Protein AF-A0A137RIJ2-F1 (afdb_monomer_lite)

pLDDT: mean 82.9, std 14.5, range [41.0, 96.69]

Sequence (188 aa):
MIKHKSDFNIEQIGCFRFYSGLIIGFIFSLVLNQFFLSIIRISDSLVLATDSYSKIPIDSKPTFYYSFFWSLFSISLAFSFTVYLWTCKPILNTRRETRLNRIAQTNSLFIFALIFLSVSRLLQFYIGFHYVDFEIKEEVGILLFMIPIFIFAYNWVYISKIYKATKSFMISILIFVIYGLVLSGIKM

Foldseek 3Di:
DPDDFAAPDCVQLDVCLQVVLVVQLVVQLLVQLVVVVVLVLVLVVVVVVPDPDPDDPNDPDDPLVVLLLSSLQSSLLSNLSSLLSSLPPCDDPDPVLNVLSVVLNVVSVVLSVVVVVVVVVVSVVCSVCVVDPDDCCVVCNPVSSVVSVVSNVVSVVSVVVRHVCVVVSVVVVVVSNVSSSVSSPPPD

Organism: NCBI:txid1548749

Radius of gyration: 19.36 Å; chains: 1; bounding box: 53×26×54 Å

Secondary structure (DSSP, 8-state):
---PPEE--HHHH-HHHHHHHHHHHHHHHHHHHHHHHHHHHHHHHHHHHH-----S-TT-PPPHHHHHHHHHHHHHHHHHHHHHHHH--S--SSHHHHHHHHHHHHHHHHHHHHHHHHHHHHHHHHHHHTTS---HHHHHGGGGGHHHHHHHHHHHHHHHHHEE-HHHHHHHHHHHHHHHHHHHH---

Structure (mmCIF, N/CA/C/O backbone):
data_AF-A0A137RIJ2-F1
#
_entry.id   AF-A0A137RIJ2-F1
#
loop_
_atom_site.group_PDB
_atom_site.id
_atom_site.type_symbol
_atom_site.label_atom_id
_atom_site.label_alt_id
_atom_site.label_comp_id
_atom_site.label_asym_id
_atom_site.label_entity_id
_atom_site.label_seq_id
_atom_site.pdbx_PDB_ins_code
_atom_site.Cartn_x
_atom_site.Cartn_y
_atom_site.Cartn_z
_atom_site.occupancy
_atom_site.B_iso_or_equiv
_atom_site.auth_seq_id
_atom_site.auth_comp_id
_atom_site.auth_asym_id
_atom_site.auth_atom_id
_atom_site.pdbx_PDB_model_num
ATOM 1 N N . MET A 1 1 ? -23.577 -15.049 23.585 1.00 41.00 1 MET A N 1
ATOM 2 C CA . MET A 1 1 ? -23.817 -13.648 23.172 1.00 41.00 1 MET A CA 1
ATOM 3 C C . MET A 1 1 ? -22.920 -13.339 21.975 1.00 41.00 1 MET A C 1
ATOM 5 O O . MET A 1 1 ? -21.703 -13.307 22.133 1.00 41.00 1 MET A O 1
ATOM 9 N N . ILE A 1 2 ? -23.484 -13.236 20.767 1.00 47.47 2 ILE A N 1
ATOM 10 C CA . ILE A 1 2 ? -22.716 -12.931 19.548 1.00 47.47 2 ILE A CA 1
ATOM 11 C C . ILE A 1 2 ? -22.285 -11.468 19.653 1.00 47.47 2 ILE A C 1
ATOM 13 O O . ILE A 1 2 ? -23.114 -10.566 19.609 1.00 47.47 2 ILE A O 1
ATOM 17 N N . LYS A 1 3 ? -20.995 -11.227 19.890 1.00 57.00 3 LYS A N 1
ATOM 18 C CA . LYS A 1 3 ? -20.479 -9.868 20.054 1.00 57.00 3 LYS A CA 1
ATOM 19 C C . LYS A 1 3 ? -20.303 -9.244 18.671 1.00 57.00 3 LYS A C 1
ATOM 21 O O . LYS A 1 3 ? -19.487 -9.720 17.882 1.00 57.00 3 LYS A O 1
ATOM 26 N N . HIS A 1 4 ? -21.094 -8.219 18.368 1.00 66.50 4 HIS A N 1
ATOM 27 C CA . HIS A 1 4 ? -20.980 -7.477 17.117 1.00 66.50 4 HIS A CA 1
ATOM 28 C C . HIS A 1 4 ? -19.659 -6.699 17.084 1.00 66.50 4 HIS A C 1
ATOM 30 O O . HIS A 1 4 ? -19.295 -6.046 18.061 1.00 66.50 4 HIS A O 1
ATOM 36 N N . LYS A 1 5 ? -18.929 -6.801 15.967 1.00 78.50 5 LYS A N 1
ATOM 37 C CA . LYS A 1 5 ? -17.736 -5.981 15.714 1.00 78.50 5 LYS A CA 1
ATOM 38 C C . LYS A 1 5 ? -18.148 -4.517 15.590 1.00 78.50 5 LYS A C 1
ATOM 40 O O . LYS A 1 5 ? -19.218 -4.240 15.051 1.00 78.50 5 LYS A O 1
ATOM 45 N N . SER A 1 6 ? -17.292 -3.606 16.041 1.00 83.44 6 SER A N 1
ATOM 46 C CA . SER A 1 6 ? -17.498 -2.176 15.825 1.00 83.44 6 SER A CA 1
ATOM 47 C C . SER A 1 6 ? -17.370 -1.819 14.343 1.00 83.44 6 SER A C 1
ATOM 49 O O . SER A 1 6 ? -16.638 -2.464 13.584 1.00 83.44 6 SER A O 1
ATOM 51 N N . ASP A 1 7 ? -18.095 -0.786 13.923 1.00 86.75 7 ASP A N 1
ATOM 52 C CA . ASP A 1 7 ? -17.997 -0.263 12.564 1.00 86.75 7 ASP A CA 1
ATOM 53 C C . ASP A 1 7 ? -16.646 0.426 12.330 1.00 86.75 7 ASP A C 1
ATOM 55 O O . ASP A 1 7 ? -16.044 1.000 13.245 1.00 86.75 7 ASP A O 1
ATOM 59 N N . PHE A 1 8 ? -16.155 0.361 11.090 1.00 87.38 8 PHE A N 1
ATOM 60 C CA . PHE A 1 8 ? -14.956 1.084 10.678 1.00 87.38 8 PHE A CA 1
ATOM 61 C C . PHE A 1 8 ? -15.273 2.581 10.551 1.00 87.38 8 PHE A C 1
ATOM 63 O O . PHE A 1 8 ? -15.666 3.040 9.483 1.00 87.38 8 PHE A O 1
ATOM 70 N N . ASN A 1 9 ? -15.103 3.326 11.645 1.00 88.75 9 ASN A N 1
ATOM 71 C CA . ASN A 1 9 ? -15.372 4.763 11.717 1.00 88.75 9 ASN A CA 1
ATOM 72 C C . ASN A 1 9 ? -14.211 5.525 12.378 1.00 88.75 9 ASN A C 1
ATOM 74 O O . ASN A 1 9 ? -13.455 4.976 13.188 1.00 88.75 9 ASN A O 1
ATOM 78 N N . ILE A 1 10 ? -14.120 6.824 12.075 1.00 89.38 10 ILE A N 1
ATOM 79 C CA . ILE A 1 10 ? -13.083 7.736 12.590 1.00 89.38 10 ILE A CA 1
ATOM 80 C C . ILE A 1 10 ? -13.094 7.784 14.124 1.00 89.38 10 ILE A C 1
ATOM 82 O O . ILE A 1 10 ? -12.036 7.792 14.746 1.00 89.38 10 ILE A O 1
ATOM 86 N N . GLU A 1 11 ? -14.273 7.748 14.745 1.00 87.69 11 GLU A N 1
ATOM 87 C CA . GLU A 1 11 ? -14.425 7.755 16.206 1.00 87.69 11 GLU A CA 1
ATOM 88 C C . GLU A 1 11 ? -13.808 6.517 16.870 1.00 87.69 11 GLU A C 1
ATOM 90 O O . GLU A 1 11 ? -13.185 6.610 17.927 1.00 87.69 11 GLU A O 1
ATOM 95 N N . GLN A 1 12 ? -13.925 5.349 16.230 1.00 86.75 12 GLN A N 1
ATOM 96 C CA . GLN A 1 12 ? -13.431 4.086 16.785 1.00 86.75 12 GLN A CA 1
ATOM 97 C C . GLN A 1 12 ? -11.899 4.002 16.735 1.00 86.75 12 GLN A C 1
ATOM 99 O O . GLN A 1 12 ? -11.256 3.610 17.720 1.00 86.75 12 GLN A O 1
ATOM 104 N N . ILE A 1 13 ? -11.312 4.421 15.611 1.00 88.12 13 ILE A N 1
ATOM 105 C CA . ILE A 1 13 ? -9.857 4.452 15.379 1.00 88.12 13 ILE A CA 1
ATOM 106 C C . ILE A 1 13 ? -9.208 5.618 16.152 1.00 88.12 13 ILE A C 1
ATOM 108 O O . ILE A 1 13 ? -8.132 5.488 16.749 1.00 88.12 13 ILE A O 1
ATOM 112 N N . GLY A 1 14 ? -9.908 6.748 16.204 1.00 89.50 14 GLY A N 1
ATOM 113 C CA . GLY A 1 14 ? -9.448 8.026 16.725 1.00 89.50 14 GLY A CA 1
ATOM 114 C C . GLY A 1 14 ? -9.018 8.960 15.594 1.00 89.50 14 GLY A C 1
ATOM 115 O O . GLY A 1 14 ? -8.204 8.587 14.750 1.00 89.50 14 GLY A O 1
ATOM 116 N N . CYS A 1 15 ? -9.521 10.196 15.635 1.00 91.19 15 CYS A N 1
ATOM 117 C CA . CYS A 1 15 ? -9.305 11.238 14.626 1.00 91.19 15 CYS A CA 1
ATOM 118 C C . CYS A 1 15 ? -7.824 11.400 14.246 1.00 91.19 15 CYS A C 1
ATOM 120 O O . CYS A 1 15 ? -7.460 11.242 13.082 1.00 91.19 15 CYS A O 1
ATOM 122 N N . PHE A 1 16 ? -6.949 11.590 15.240 1.00 90.81 16 PHE A N 1
ATOM 123 C CA . PHE A 1 16 ? -5.513 11.743 15.002 1.00 90.81 16 PHE A CA 1
ATOM 124 C C . PHE A 1 16 ? -4.906 10.545 14.259 1.00 90.81 16 PHE A C 1
ATOM 126 O O . PHE A 1 16 ? -4.203 10.729 13.272 1.00 90.81 16 PHE A O 1
ATOM 133 N N . ARG A 1 17 ? -5.200 9.310 14.685 1.00 92.62 17 ARG A N 1
ATOM 134 C CA . ARG A 1 17 ? -4.648 8.092 14.064 1.00 92.62 17 ARG A CA 1
ATOM 135 C C . ARG A 1 17 ? -5.173 7.900 12.650 1.00 92.62 17 ARG A C 1
ATOM 137 O O . ARG A 1 17 ? -4.418 7.506 11.770 1.00 92.62 17 ARG A O 1
ATOM 144 N N . PHE A 1 18 ? -6.454 8.197 12.444 1.00 94.06 18 PHE A N 1
ATOM 145 C CA . PHE A 1 18 ? -7.092 8.063 11.146 1.00 94.06 18 PHE A CA 1
ATOM 146 C C . PHE A 1 18 ? -6.430 8.980 10.111 1.00 94.06 18 PHE A C 1
ATOM 148 O O . PHE A 1 18 ? -5.901 8.488 9.113 1.00 94.06 18 PHE A O 1
ATOM 155 N N . TYR A 1 19 ? -6.385 10.287 10.391 1.00 94.75 19 TYR A N 1
ATOM 156 C CA . TYR A 1 19 ? -5.838 11.278 9.461 1.00 94.75 19 TYR A CA 1
ATOM 157 C C . TYR A 1 19 ? -4.314 11.220 9.342 1.00 94.75 19 TYR A C 1
ATOM 159 O O . TYR A 1 19 ? -3.806 11.282 8.225 1.00 94.75 19 TYR A O 1
ATOM 167 N N . SER A 1 20 ? -3.573 11.027 10.441 1.00 95.06 20 SER A N 1
ATOM 168 C CA . SER A 1 20 ? -2.113 10.845 10.352 1.00 95.06 20 SER A CA 1
ATOM 169 C C . SER A 1 20 ? -1.752 9.599 9.544 1.00 95.06 20 SER A C 1
ATOM 171 O O . SER A 1 20 ? -0.837 9.658 8.731 1.00 95.06 20 SER A O 1
ATOM 173 N N . GLY A 1 21 ? -2.516 8.509 9.682 1.00 94.38 21 GLY A N 1
ATOM 174 C CA . GLY A 1 21 ? -2.366 7.304 8.867 1.00 94.38 21 GLY A CA 1
ATOM 175 C C . GLY A 1 21 ? -2.526 7.558 7.371 1.00 94.38 21 GLY A C 1
ATOM 176 O O . GLY A 1 21 ? -1.735 7.044 6.580 1.00 94.38 21 GLY A O 1
ATOM 177 N N . LEU A 1 22 ? -3.520 8.360 6.981 1.00 95.12 22 LEU A N 1
ATOM 178 C CA . LEU A 1 22 ? -3.750 8.721 5.580 1.00 95.12 22 LEU A CA 1
ATOM 179 C C . LEU A 1 22 ? -2.659 9.647 5.037 1.00 95.12 22 LEU A C 1
ATOM 181 O O . LEU A 1 22 ? -2.140 9.392 3.955 1.00 95.12 22 LEU A O 1
ATOM 185 N N . ILE A 1 23 ? -2.281 10.683 5.791 1.00 96.31 23 ILE A N 1
ATOM 186 C CA . ILE A 1 23 ? -1.243 11.643 5.384 1.00 96.31 23 ILE A CA 1
ATOM 187 C C . ILE A 1 23 ? 0.104 10.933 5.228 1.00 96.31 23 ILE A C 1
ATOM 189 O O . ILE A 1 23 ? 0.767 11.081 4.204 1.00 96.31 23 ILE A O 1
ATOM 193 N N . ILE A 1 24 ? 0.493 10.127 6.218 1.00 95.38 24 ILE A N 1
ATOM 194 C CA . ILE A 1 24 ? 1.752 9.378 6.183 1.00 95.38 24 ILE A CA 1
ATOM 195 C C . ILE A 1 24 ? 1.723 8.365 5.039 1.00 95.38 24 ILE A C 1
ATOM 197 O O . ILE A 1 24 ? 2.680 8.311 4.276 1.00 95.38 24 ILE A O 1
ATOM 201 N N . GLY A 1 25 ? 0.623 7.627 4.858 1.00 95.50 25 GLY A N 1
ATOM 202 C CA . GLY A 1 25 ? 0.462 6.717 3.721 1.00 95.50 25 GLY A CA 1
ATOM 203 C C . GLY A 1 25 ? 0.626 7.425 2.375 1.00 95.50 25 GLY A C 1
ATOM 204 O O . GLY A 1 25 ? 1.390 6.970 1.534 1.00 95.50 25 GLY A O 1
ATOM 205 N N . PHE A 1 26 ? -0.012 8.580 2.191 1.00 95.00 26 PHE A N 1
ATOM 206 C CA . PHE A 1 26 ? 0.094 9.364 0.960 1.00 95.00 26 PHE A CA 1
ATOM 207 C C . PHE A 1 26 ? 1.525 9.859 0.683 1.00 95.00 26 PHE A C 1
ATOM 209 O O . PHE A 1 26 ? 2.022 9.763 -0.439 1.00 95.00 26 PHE A O 1
ATOM 216 N N . ILE A 1 27 ? 2.218 10.360 1.709 1.00 95.69 27 ILE A N 1
ATOM 217 C CA . ILE A 1 27 ? 3.614 10.798 1.575 1.00 95.69 27 ILE A CA 1
ATOM 218 C C . ILE A 1 27 ? 4.511 9.601 1.240 1.00 95.69 27 ILE A C 1
ATOM 220 O O . ILE A 1 27 ? 5.323 9.675 0.317 1.00 95.69 27 ILE A O 1
ATOM 224 N N . PHE A 1 28 ? 4.343 8.476 1.939 1.00 94.56 28 PHE A N 1
ATOM 225 C CA . PHE A 1 28 ? 5.131 7.270 1.689 1.00 94.56 28 PHE A CA 1
ATOM 226 C C . PHE A 1 28 ? 4.896 6.6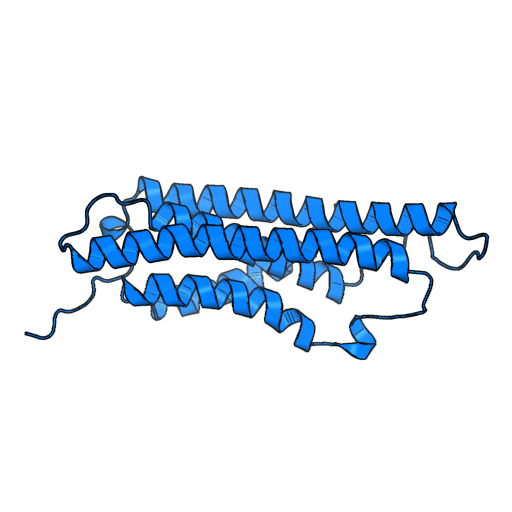95 0.294 1.00 94.56 28 PHE A C 1
ATOM 228 O O . PHE A 1 28 ? 5.858 6.239 -0.318 1.00 94.56 28 PHE A O 1
ATOM 235 N N . SER A 1 29 ? 3.673 6.729 -0.243 1.00 95.50 29 SER A N 1
ATOM 236 C CA . SER A 1 29 ? 3.426 6.242 -1.605 1.00 95.50 29 SER A CA 1
ATOM 237 C C . SER A 1 29 ? 4.146 7.081 -2.654 1.00 95.50 29 SER A C 1
ATOM 239 O O . SER A 1 29 ? 4.688 6.509 -3.597 1.00 95.50 29 SER A O 1
ATOM 241 N N . LEU A 1 30 ? 4.216 8.405 -2.476 1.00 94.31 30 LEU A N 1
ATOM 242 C CA . LEU A 1 30 ? 4.982 9.283 -3.366 1.00 94.31 30 LEU A CA 1
ATOM 243 C C . LEU A 1 30 ? 6.484 8.984 -3.288 1.00 94.31 30 LEU A C 1
ATOM 245 O O . LEU A 1 30 ? 7.128 8.785 -4.317 1.00 94.31 30 LEU A O 1
ATOM 249 N N . VAL A 1 31 ? 7.027 8.902 -2.070 1.00 93.94 31 VAL A N 1
ATOM 250 C CA . VAL A 1 31 ? 8.455 8.638 -1.840 1.00 93.94 31 VAL A CA 1
ATOM 251 C C . VAL A 1 31 ? 8.862 7.266 -2.378 1.00 93.94 31 VAL A C 1
ATOM 253 O O . VAL A 1 31 ? 9.868 7.161 -3.076 1.00 93.94 31 VAL A O 1
ATOM 256 N N . LEU A 1 32 ? 8.082 6.218 -2.096 1.00 92.62 32 LEU A N 1
ATOM 257 C CA . LEU A 1 32 ? 8.365 4.862 -2.571 1.00 92.62 32 LEU A CA 1
ATOM 258 C C . LEU A 1 32 ? 8.268 4.757 -4.093 1.00 92.62 32 LEU A C 1
ATOM 260 O O . LEU A 1 32 ? 9.126 4.126 -4.707 1.00 92.62 32 LEU A O 1
ATOM 264 N N . ASN A 1 33 ? 7.282 5.411 -4.710 1.00 92.44 33 ASN A N 1
ATOM 265 C CA . ASN A 1 33 ? 7.156 5.401 -6.164 1.00 92.44 33 ASN A CA 1
ATOM 266 C C . ASN A 1 33 ? 8.371 6.055 -6.824 1.00 92.44 33 ASN A C 1
ATOM 268 O O . ASN A 1 33 ? 8.964 5.478 -7.735 1.00 92.44 33 ASN A O 1
ATOM 272 N N . GLN A 1 34 ? 8.801 7.208 -6.303 1.00 90.06 34 GLN A N 1
ATOM 273 C CA . GLN A 1 34 ? 10.009 7.871 -6.786 1.00 90.06 34 GLN A CA 1
ATOM 274 C C . GLN A 1 34 ? 11.256 7.007 -6.575 1.00 90.06 34 GLN A C 1
ATOM 276 O O . GLN A 1 34 ? 12.110 6.926 -7.457 1.00 90.06 34 GLN A O 1
ATOM 281 N N . PHE A 1 35 ? 11.360 6.351 -5.420 1.00 89.75 35 PHE A N 1
ATOM 282 C CA . PHE A 1 35 ? 12.468 5.460 -5.095 1.00 89.75 35 PHE A CA 1
ATOM 283 C C . PHE A 1 35 ? 12.583 4.302 -6.095 1.00 89.75 35 PHE A C 1
ATOM 285 O O . PHE A 1 35 ? 13.655 4.107 -6.666 1.00 89.75 35 PHE A O 1
ATOM 292 N N . PHE A 1 36 ? 11.490 3.583 -6.376 1.00 86.69 36 PHE A N 1
ATOM 293 C CA . PHE A 1 36 ? 11.514 2.473 -7.336 1.00 86.69 36 PHE A CA 1
ATOM 294 C C . PHE A 1 36 ? 11.810 2.939 -8.764 1.00 86.69 36 PHE A C 1
ATOM 296 O O . PHE A 1 36 ? 12.645 2.333 -9.434 1.00 86.69 36 PHE A O 1
ATOM 303 N N . LEU A 1 37 ? 11.205 4.044 -9.215 1.00 83.56 37 LEU A N 1
ATOM 304 C CA . LEU A 1 37 ? 11.494 4.607 -10.538 1.00 83.56 37 LEU A CA 1
ATOM 305 C C . LEU A 1 37 ? 12.961 5.033 -10.677 1.00 83.56 37 LEU A C 1
ATOM 307 O O . LEU A 1 37 ? 13.579 4.794 -11.713 1.00 83.56 37 LEU A O 1
ATOM 311 N N . SER A 1 38 ? 13.535 5.623 -9.626 1.00 83.38 38 SER A N 1
ATOM 312 C CA . SER A 1 38 ? 14.941 6.041 -9.617 1.00 83.38 38 SER A CA 1
ATOM 313 C C . SER A 1 38 ? 15.882 4.841 -9.683 1.00 83.38 38 SER A C 1
ATOM 315 O O . SER A 1 38 ? 16.867 4.883 -10.414 1.00 83.38 38 SER A O 1
ATOM 317 N N . ILE A 1 39 ? 15.565 3.754 -8.974 1.00 80.44 39 ILE A N 1
ATOM 318 C CA . ILE A 1 39 ? 16.352 2.519 -9.037 1.00 80.44 39 ILE A CA 1
ATOM 319 C C . ILE A 1 39 ? 16.368 1.942 -10.453 1.00 80.44 39 ILE A C 1
ATOM 321 O O . ILE A 1 39 ? 17.438 1.577 -10.927 1.00 80.44 39 ILE A O 1
ATOM 325 N N . ILE A 1 40 ? 15.220 1.902 -11.133 1.00 77.25 40 ILE A N 1
ATOM 326 C CA . ILE A 1 40 ? 15.123 1.367 -12.501 1.00 77.25 40 ILE A CA 1
ATOM 327 C C . ILE A 1 40 ? 15.966 2.201 -13.469 1.00 77.25 40 ILE A C 1
ATOM 329 O O . ILE A 1 40 ? 16.747 1.657 -14.244 1.00 77.25 40 ILE A O 1
ATOM 333 N N . ARG A 1 41 ? 15.887 3.533 -13.367 1.00 76.69 41 ARG A N 1
ATOM 334 C CA . ARG A 1 41 ? 16.724 4.432 -14.178 1.00 76.69 41 ARG A CA 1
ATOM 335 C C . ARG A 1 41 ? 18.211 4.194 -13.946 1.00 76.69 41 ARG A C 1
ATOM 337 O O . ARG A 1 41 ? 18.984 4.173 -14.899 1.00 76.69 41 ARG A O 1
ATOM 344 N N . ILE A 1 42 ? 18.610 4.012 -12.687 1.00 75.50 42 ILE A N 1
ATOM 345 C CA . ILE A 1 42 ? 20.005 3.727 -12.343 1.00 75.50 42 ILE A CA 1
ATOM 346 C C . ILE A 1 42 ? 20.422 2.374 -12.923 1.00 75.50 42 ILE A C 1
ATOM 348 O O . ILE A 1 42 ? 21.479 2.306 -13.547 1.00 75.50 42 ILE A O 1
ATOM 352 N N . SER A 1 43 ? 19.608 1.322 -12.786 1.00 71.50 43 SER A N 1
ATOM 353 C CA . SER A 1 43 ? 19.934 0.016 -13.369 1.00 71.50 43 SER A CA 1
ATOM 354 C C . SER A 1 43 ? 20.080 0.076 -14.887 1.00 71.50 43 SER A C 1
ATOM 356 O O . SER A 1 43 ? 21.064 -0.441 -15.403 1.00 71.50 43 SER A O 1
ATOM 358 N N . ASP A 1 44 ? 19.185 0.774 -15.589 1.00 70.25 44 ASP A N 1
ATOM 359 C CA . ASP A 1 44 ? 19.260 0.899 -17.048 1.00 70.25 44 ASP A CA 1
ATOM 360 C C . ASP A 1 44 ? 20.515 1.686 -17.474 1.00 70.25 44 ASP A C 1
ATOM 362 O O . ASP A 1 44 ? 21.196 1.318 -18.432 1.00 70.25 44 ASP A O 1
ATOM 366 N N . SER A 1 45 ? 20.888 2.728 -16.718 1.00 68.31 45 SER A N 1
ATOM 367 C CA . SER A 1 45 ? 22.119 3.494 -16.968 1.00 68.31 45 SER A CA 1
ATOM 368 C C . SER A 1 45 ? 23.404 2.700 -16.701 1.00 68.31 45 SER A C 1
ATOM 370 O O . SER A 1 45 ? 24.390 2.878 -17.414 1.00 68.31 45 SER A O 1
ATOM 372 N N . LEU A 1 46 ? 23.401 1.814 -15.698 1.00 67.62 46 LEU A N 1
ATOM 373 C CA . LEU A 1 46 ? 24.547 0.963 -15.378 1.00 67.62 46 LEU A CA 1
ATOM 374 C C . LEU A 1 46 ? 24.785 -0.072 -16.474 1.00 67.62 46 LEU A C 1
ATOM 376 O O . LEU A 1 46 ? 25.924 -0.236 -16.896 1.00 67.62 46 LEU A O 1
ATOM 380 N N . VAL A 1 47 ? 23.718 -0.698 -16.975 1.00 65.19 47 VAL A N 1
ATOM 381 C CA . VAL A 1 47 ? 23.788 -1.672 -18.075 1.00 65.19 47 VAL A CA 1
ATOM 382 C C . VAL A 1 47 ? 24.380 -1.029 -19.328 1.00 65.19 47 VAL A C 1
ATOM 384 O O . VAL A 1 47 ? 25.329 -1.564 -19.899 1.00 65.19 47 VAL A O 1
ATOM 387 N N . LEU A 1 48 ? 23.906 0.169 -19.687 1.00 63.81 48 LEU A N 1
ATOM 388 C CA . LEU A 1 48 ? 24.442 0.968 -20.796 1.00 63.81 48 LEU A CA 1
ATOM 389 C C . LEU A 1 48 ? 25.929 1.325 -20.646 1.00 63.81 48 LEU A C 1
ATOM 391 O O . LEU A 1 48 ? 26.624 1.472 -21.648 1.00 63.81 48 LEU A O 1
ATOM 395 N N . ALA A 1 49 ? 26.417 1.502 -19.417 1.00 63.31 49 ALA A N 1
ATOM 396 C CA . ALA A 1 49 ? 27.823 1.803 -19.160 1.00 63.31 49 ALA A CA 1
ATOM 397 C C . ALA A 1 49 ? 28.725 0.560 -19.271 1.00 63.31 49 ALA A C 1
ATOM 399 O O . ALA A 1 49 ? 29.912 0.695 -19.571 1.00 63.31 49 ALA A O 1
ATOM 400 N N . THR A 1 50 ? 28.182 -0.636 -19.024 1.00 64.88 50 THR A N 1
ATOM 401 C CA . THR A 1 50 ? 28.911 -1.912 -19.112 1.00 64.88 50 THR A CA 1
ATOM 402 C C . THR A 1 50 ? 28.857 -2.576 -20.488 1.00 64.88 50 THR A C 1
ATOM 404 O O . THR A 1 50 ? 29.835 -3.226 -20.854 1.00 64.88 50 THR A O 1
ATOM 407 N N . ASP A 1 51 ? 27.779 -2.412 -21.263 1.00 55.72 51 ASP A N 1
ATOM 408 C CA . ASP A 1 51 ? 27.634 -3.058 -22.573 1.00 55.72 51 ASP A CA 1
ATOM 409 C C . ASP A 1 51 ? 27.963 -2.127 -23.749 1.00 55.72 51 ASP A C 1
ATOM 411 O O . ASP A 1 51 ? 27.349 -1.088 -23.971 1.00 55.72 51 ASP A O 1
ATOM 415 N N . SER A 1 52 ? 28.898 -2.574 -24.595 1.00 50.78 52 SER A N 1
ATOM 416 C CA . SER A 1 52 ? 29.228 -1.971 -25.900 1.00 50.78 52 SER A CA 1
ATOM 417 C C . SER A 1 52 ? 28.193 -2.294 -26.997 1.00 50.78 52 SER A C 1
ATOM 419 O O . SER A 1 52 ? 28.489 -2.152 -28.183 1.00 50.78 52 SER A O 1
ATOM 421 N N . TYR A 1 53 ? 26.994 -2.760 -26.627 1.00 47.38 53 TYR A N 1
ATOM 422 C CA . TYR A 1 53 ? 25.892 -3.061 -27.543 1.00 47.38 53 TYR A CA 1
ATOM 423 C C . TYR A 1 53 ? 24.823 -1.969 -27.455 1.00 47.38 53 TYR A C 1
ATOM 425 O O . TYR A 1 53 ? 23.915 -1.952 -26.629 1.00 47.38 53 TYR A O 1
ATOM 433 N N . SER A 1 54 ? 24.967 -1.022 -28.369 1.00 48.91 54 SER A N 1
ATOM 434 C CA . SER A 1 54 ? 24.128 0.143 -28.606 1.00 48.91 54 SER A CA 1
ATOM 435 C C . SER A 1 54 ? 22.710 -0.214 -29.072 1.00 48.91 54 SER A C 1
ATOM 437 O O . SER A 1 54 ? 22.399 -0.085 -30.256 1.00 48.91 54 SER A O 1
ATOM 439 N N . LYS A 1 55 ? 21.812 -0.641 -28.172 1.00 49.38 55 LYS A N 1
ATOM 440 C CA . LYS A 1 55 ? 20.378 -0.787 -28.516 1.00 49.38 55 LYS A CA 1
ATOM 441 C C . LYS A 1 55 ? 19.356 -0.396 -27.449 1.00 49.38 55 LYS A C 1
ATOM 443 O O . LYS A 1 55 ? 18.168 -0.482 -27.742 1.00 49.38 55 LYS A O 1
ATOM 448 N N . ILE A 1 56 ? 19.749 0.091 -26.274 1.00 52.38 56 ILE A N 1
ATOM 449 C CA . ILE A 1 56 ? 18.775 0.616 -25.304 1.00 52.38 56 ILE A CA 1
ATOM 450 C C . ILE A 1 56 ? 18.711 2.143 -25.481 1.00 52.38 56 ILE A C 1
ATOM 452 O O . ILE A 1 56 ? 19.713 2.823 -25.251 1.00 52.38 56 ILE A O 1
ATOM 456 N N . PRO A 1 57 ? 17.588 2.724 -25.947 1.00 46.78 57 PRO A N 1
ATOM 457 C CA . PRO A 1 57 ? 17.465 4.169 -26.052 1.00 46.78 57 PRO A CA 1
ATOM 458 C C . PRO A 1 57 ? 17.569 4.782 -24.653 1.00 46.78 57 PRO A C 1
ATOM 460 O O . PRO A 1 57 ? 16.766 4.472 -23.778 1.00 46.78 57 PRO A O 1
ATOM 463 N N . ILE A 1 58 ? 18.518 5.700 -24.478 1.00 46.78 58 ILE A N 1
ATOM 464 C CA . ILE A 1 58 ? 18.837 6.420 -23.227 1.00 46.78 58 ILE A CA 1
ATOM 465 C C . ILE A 1 58 ? 17.613 7.168 -22.638 1.00 46.78 58 ILE A C 1
ATOM 467 O O . ILE A 1 58 ? 17.624 7.583 -21.485 1.00 46.78 58 ILE A O 1
ATOM 471 N N . ASP A 1 59 ? 16.534 7.305 -23.415 1.00 49.69 59 ASP A N 1
ATOM 472 C CA . ASP A 1 59 ? 15.332 8.076 -23.090 1.00 49.69 59 ASP A CA 1
ATOM 473 C C . ASP A 1 59 ? 14.023 7.285 -23.326 1.00 49.69 59 ASP A C 1
ATOM 475 O O . ASP A 1 59 ? 12.959 7.850 -23.610 1.00 49.69 59 ASP A O 1
ATOM 479 N N . SER A 1 60 ? 14.064 5.944 -23.267 1.00 53.97 60 SER A N 1
ATOM 480 C CA . SER A 1 60 ? 12.829 5.158 -23.347 1.00 53.97 60 SER A CA 1
ATOM 481 C C . SER A 1 60 ? 12.040 5.307 -22.047 1.00 53.97 60 SER A C 1
ATOM 483 O O . SER A 1 60 ? 12.333 4.680 -21.031 1.00 53.97 60 SER A O 1
ATOM 485 N N . LYS A 1 61 ? 11.016 6.165 -22.082 1.00 59.75 61 LYS A N 1
ATOM 486 C CA . LYS A 1 61 ? 10.052 6.333 -20.987 1.00 59.75 61 LYS A CA 1
ATOM 487 C C . LYS A 1 61 ? 9.556 4.961 -20.513 1.00 59.75 61 LYS A C 1
ATOM 489 O O . LYS A 1 61 ? 9.160 4.158 -21.364 1.00 59.75 61 LYS A O 1
ATOM 494 N N . PRO A 1 62 ? 9.505 4.705 -19.189 1.00 64.00 62 PRO A N 1
ATOM 495 C CA . PRO A 1 62 ? 8.986 3.447 -18.681 1.00 64.00 62 PRO A CA 1
ATOM 496 C C . PRO A 1 62 ? 7.572 3.250 -19.221 1.00 64.00 62 PRO A C 1
ATOM 498 O O . PRO A 1 62 ? 6.730 4.157 -19.162 1.00 64.00 62 PRO A O 1
ATOM 501 N N . THR A 1 63 ? 7.331 2.078 -19.812 1.00 78.12 63 THR A N 1
ATOM 502 C CA . THR A 1 63 ? 6.028 1.772 -20.403 1.00 78.12 63 THR A CA 1
ATOM 503 C C . THR A 1 63 ? 4.944 1.912 -19.337 1.00 78.12 63 THR A C 1
ATOM 505 O O . THR A 1 63 ? 5.182 1.674 -18.150 1.00 78.12 63 THR A O 1
ATOM 508 N N . PHE A 1 64 ? 3.734 2.298 -19.751 1.00 84.31 64 PHE A N 1
ATOM 509 C CA . PHE A 1 64 ? 2.606 2.473 -18.829 1.00 84.31 64 PHE A CA 1
ATOM 510 C C . PHE A 1 64 ? 2.421 1.260 -17.904 1.00 84.31 64 PHE A C 1
ATOM 512 O O . PHE A 1 64 ? 2.159 1.430 -16.721 1.00 84.31 64 PHE A O 1
ATOM 519 N N . TYR A 1 65 ? 2.645 0.052 -18.427 1.00 84.75 65 TYR A N 1
ATOM 520 C CA . TYR A 1 65 ? 2.602 -1.198 -17.675 1.00 84.75 65 TYR A CA 1
ATOM 521 C C . TYR A 1 65 ? 3.507 -1.178 -16.429 1.00 84.75 65 TYR A C 1
ATOM 523 O O . TYR A 1 65 ? 3.019 -1.399 -15.319 1.00 84.75 65 TYR A O 1
ATOM 531 N N . TYR A 1 66 ? 4.797 -0.861 -16.585 1.00 83.44 66 TYR A N 1
ATOM 532 C CA . TYR A 1 66 ? 5.744 -0.849 -15.466 1.00 83.44 66 TYR A CA 1
ATOM 533 C C . TYR A 1 66 ? 5.483 0.326 -14.518 1.00 83.44 66 TYR A C 1
ATOM 535 O O . TYR A 1 66 ? 5.445 0.135 -13.304 1.00 83.44 66 TYR A O 1
ATOM 543 N N . SER A 1 67 ? 5.217 1.523 -15.050 1.00 87.88 67 SER A N 1
ATOM 544 C CA . SER A 1 67 ? 4.903 2.708 -14.234 1.00 87.88 67 SER A CA 1
ATOM 545 C C . SER A 1 67 ? 3.646 2.505 -13.382 1.00 87.88 67 SER A C 1
ATOM 547 O O . SER A 1 67 ? 3.612 2.878 -12.207 1.00 87.88 67 SER A O 1
ATOM 549 N N . PHE A 1 68 ? 2.617 1.871 -13.946 1.00 91.00 68 PHE A N 1
ATOM 550 C CA . PHE A 1 68 ? 1.384 1.544 -13.237 1.00 91.00 68 PHE A CA 1
ATOM 551 C C . PHE A 1 68 ? 1.600 0.465 -12.173 1.00 91.00 68 PHE A C 1
ATOM 553 O O . PHE A 1 68 ? 1.102 0.605 -11.054 1.00 91.00 68 PHE A O 1
ATOM 560 N N . PHE A 1 69 ? 2.397 -0.566 -12.471 1.00 91.12 69 PHE A N 1
ATOM 561 C CA . PHE A 1 69 ? 2.773 -1.579 -11.486 1.00 91.12 69 PHE A CA 1
ATOM 562 C C . PHE A 1 69 ? 3.482 -0.961 -10.274 1.00 91.12 69 PHE A C 1
ATOM 564 O O . PHE A 1 69 ? 3.022 -1.146 -9.145 1.00 91.12 69 PHE A O 1
ATOM 571 N N . TRP A 1 70 ? 4.547 -0.182 -10.492 1.00 90.31 70 TRP A N 1
ATOM 572 C CA . TRP A 1 70 ? 5.312 0.439 -9.403 1.00 90.31 70 TRP A CA 1
ATOM 573 C C . TRP A 1 70 ? 4.479 1.429 -8.594 1.00 90.31 70 TRP A C 1
ATOM 575 O O . TRP A 1 70 ? 4.626 1.502 -7.371 1.00 90.31 70 TRP A O 1
ATOM 585 N N . SER A 1 71 ? 3.528 2.099 -9.244 1.00 93.56 71 SER A N 1
ATOM 586 C CA . SER A 1 71 ? 2.562 2.960 -8.567 1.00 93.56 71 SER A CA 1
ATOM 587 C C . SER A 1 71 ? 1.671 2.168 -7.608 1.00 93.56 71 SER A C 1
ATOM 589 O O . SER A 1 71 ? 1.626 2.464 -6.413 1.00 93.56 71 SER A O 1
ATOM 591 N N . LEU A 1 72 ? 1.005 1.113 -8.091 1.00 95.25 72 LEU A N 1
ATOM 592 C CA . LEU A 1 72 ? 0.154 0.258 -7.253 1.00 95.25 72 LEU A CA 1
ATOM 593 C C . LEU A 1 72 ? 0.950 -0.435 -6.142 1.00 95.25 72 LEU A C 1
ATOM 595 O O . LEU A 1 72 ? 0.470 -0.570 -5.013 1.00 95.25 72 LEU A O 1
ATOM 599 N N . PHE A 1 73 ? 2.178 -0.849 -6.439 1.00 94.25 73 PHE A N 1
ATOM 600 C CA . PHE A 1 73 ? 3.083 -1.463 -5.477 1.00 94.25 73 PHE A CA 1
ATOM 601 C C . PHE A 1 73 ? 3.455 -0.505 -4.345 1.00 94.25 73 PHE A C 1
ATOM 603 O O . PHE A 1 73 ? 3.308 -0.846 -3.169 1.00 94.25 73 PHE A O 1
ATOM 610 N N . SER A 1 74 ? 3.815 0.728 -4.689 1.00 94.88 74 SER A N 1
ATOM 611 C CA . SER A 1 74 ? 4.132 1.785 -3.726 1.00 94.88 74 SER A CA 1
ATOM 612 C C . SER A 1 74 ? 2.937 2.138 -2.848 1.00 94.88 74 SER A C 1
ATOM 614 O O . SER A 1 74 ? 3.080 2.233 -1.629 1.00 94.88 74 SER A O 1
ATOM 616 N N . ILE A 1 75 ? 1.741 2.264 -3.436 1.00 96.69 75 ILE A N 1
ATOM 617 C CA . ILE A 1 75 ? 0.506 2.525 -2.682 1.00 96.69 75 ILE A CA 1
ATOM 618 C C . ILE A 1 75 ? 0.205 1.370 -1.719 1.00 96.69 75 ILE A C 1
ATOM 620 O O . ILE A 1 75 ? -0.157 1.606 -0.568 1.00 96.69 75 ILE A O 1
ATOM 624 N N . SER A 1 76 ? 0.395 0.121 -2.148 1.00 96.50 76 SER A N 1
ATOM 625 C CA . SER A 1 76 ? 0.138 -1.059 -1.310 1.00 96.50 76 SER A CA 1
ATOM 626 C C . SER A 1 76 ? 1.099 -1.148 -0.123 1.00 96.50 76 SER A C 1
ATOM 628 O O . SER A 1 76 ? 0.685 -1.442 1.003 1.00 96.50 76 SER A O 1
ATOM 630 N N . LEU A 1 77 ? 2.381 -0.852 -0.350 1.00 95.12 77 LEU A N 1
ATOM 631 C CA . LEU A 1 77 ? 3.380 -0.782 0.714 1.00 95.12 77 LEU A CA 1
ATOM 632 C C . LEU A 1 77 ? 3.087 0.366 1.678 1.00 95.12 77 LEU A C 1
ATOM 634 O O . LEU A 1 77 ? 3.079 0.156 2.890 1.00 95.12 77 LEU A O 1
ATOM 638 N N . ALA A 1 78 ? 2.765 1.548 1.158 1.00 96.12 78 ALA A N 1
ATOM 639 C CA . ALA A 1 78 ? 2.427 2.704 1.974 1.00 96.12 78 ALA A CA 1
ATOM 640 C C . ALA A 1 78 ? 1.147 2.495 2.799 1.00 96.12 78 ALA A C 1
ATOM 642 O O . ALA A 1 78 ? 1.077 2.909 3.959 1.00 96.12 78 ALA A O 1
ATOM 643 N N . PHE A 1 79 ? 0.168 1.765 2.258 1.00 96.44 79 PHE A N 1
ATOM 644 C CA . PHE A 1 79 ? -1.032 1.377 2.994 1.00 96.44 79 PHE A CA 1
ATOM 645 C C . PHE A 1 79 ? -0.706 0.534 4.237 1.00 96.44 79 PHE A C 1
ATOM 647 O O . PHE A 1 79 ? -1.384 0.654 5.256 1.00 96.44 79 PHE A O 1
ATOM 654 N N . SER A 1 80 ? 0.385 -0.237 4.220 1.00 95.75 80 SER A N 1
ATOM 655 C CA . SER A 1 80 ? 0.870 -0.951 5.411 1.00 95.75 80 SER A CA 1
ATOM 656 C C . SER A 1 80 ? 1.260 0.011 6.549 1.00 95.75 80 SER A C 1
ATOM 658 O O . SER A 1 80 ? 1.026 -0.286 7.722 1.00 95.75 80 SER A O 1
ATOM 660 N N . PHE A 1 81 ? 1.779 1.207 6.250 1.00 94.25 81 PHE A N 1
ATOM 661 C CA . PHE A 1 81 ? 2.014 2.233 7.277 1.00 94.25 81 PHE A CA 1
ATOM 662 C C . PHE A 1 81 ? 0.710 2.861 7.777 1.00 94.25 81 PHE A C 1
ATOM 664 O O . PHE A 1 81 ? 0.555 3.088 8.980 1.00 94.25 81 PHE A O 1
ATOM 671 N N . THR A 1 82 ? -0.258 3.086 6.887 1.00 95.88 82 THR A N 1
ATOM 672 C CA . THR A 1 82 ? -1.598 3.550 7.273 1.00 95.88 82 THR A CA 1
ATOM 673 C C . THR A 1 82 ? -2.260 2.577 8.248 1.00 95.88 82 THR A C 1
ATOM 675 O O . THR A 1 82 ? -2.723 2.988 9.314 1.00 95.88 82 THR A O 1
ATOM 678 N N . VAL A 1 83 ? -2.246 1.276 7.938 1.00 94.81 83 VAL A N 1
ATOM 679 C CA . VAL A 1 83 ? -2.813 0.232 8.805 1.00 94.81 83 VAL A CA 1
ATOM 680 C C . VAL A 1 83 ? -2.055 0.128 10.126 1.00 94.81 83 VAL A C 1
ATOM 682 O O . VAL A 1 83 ? -2.685 0.001 11.179 1.00 94.81 83 VAL A O 1
ATOM 685 N N . TYR A 1 84 ? -0.726 0.247 10.104 1.00 94.75 84 TYR A N 1
ATOM 686 C CA . TYR A 1 84 ? 0.077 0.310 11.324 1.00 94.75 84 TYR A CA 1
ATOM 687 C C . TYR A 1 84 ? -0.404 1.440 12.247 1.00 94.75 84 TYR A C 1
ATOM 689 O O . TYR A 1 84 ? -0.722 1.195 13.409 1.00 94.75 84 TYR A O 1
ATOM 697 N N . LEU A 1 85 ? -0.574 2.657 11.723 1.00 93.88 85 LEU A N 1
ATOM 698 C CA . LEU A 1 85 ? -1.026 3.809 12.511 1.00 93.88 85 LEU A CA 1
ATOM 699 C C . LEU A 1 85 ? -2.472 3.677 13.000 1.00 93.88 85 LEU A C 1
ATOM 701 O O . LEU A 1 85 ? -2.765 3.996 14.157 1.00 93.88 85 LEU A O 1
ATOM 705 N N . TRP A 1 86 ? -3.370 3.148 12.168 1.00 94.00 86 TRP A N 1
ATOM 706 C CA . TRP A 1 86 ? -4.755 2.868 12.562 1.00 94.00 86 TRP A CA 1
ATOM 707 C C . TRP A 1 86 ? -4.850 1.828 13.684 1.00 94.00 86 TRP A C 1
ATOM 709 O O . TRP A 1 86 ? -5.783 1.868 14.489 1.00 94.00 86 TRP A O 1
ATOM 719 N N . THR A 1 87 ? -3.869 0.931 13.775 1.00 91.50 87 THR A N 1
ATOM 720 C CA . THR A 1 87 ? -3.807 -0.131 14.787 1.00 91.50 87 THR A CA 1
ATOM 721 C C . THR A 1 87 ? -2.923 0.220 15.990 1.00 91.50 87 THR A C 1
ATOM 723 O O . THR A 1 87 ? -2.889 -0.530 16.960 1.00 91.50 87 THR A O 1
ATOM 726 N N . CYS A 1 88 ? -2.323 1.414 16.053 1.00 88.44 88 CYS A N 1
ATOM 727 C CA . CYS A 1 88 ? -1.542 1.896 17.207 1.00 88.44 88 CYS A CA 1
ATOM 728 C C . CYS A 1 88 ? -2.377 2.226 18.470 1.00 88.44 88 CYS A C 1
ATOM 730 O O . CYS A 1 88 ? -1.905 2.923 19.371 1.00 88.44 88 CYS A O 1
ATOM 732 N N . LYS A 1 89 ? -3.641 1.796 18.565 1.00 85.81 89 LYS A N 1
ATOM 733 C CA . LYS A 1 89 ? -4.471 2.024 19.757 1.00 85.81 89 LYS A CA 1
ATOM 734 C C . LYS A 1 89 ? -4.068 1.047 20.880 1.00 85.81 89 LYS A C 1
ATOM 736 O O . LYS A 1 89 ? -4.214 -0.164 20.704 1.00 85.81 89 LYS A O 1
ATOM 741 N N . PRO A 1 90 ? -3.584 1.536 22.041 1.00 74.19 90 PRO A N 1
ATOM 742 C CA . PRO A 1 90 ? -2.984 0.671 23.061 1.00 74.19 90 PRO A CA 1
ATOM 743 C C . PRO A 1 90 ? -4.007 -0.200 23.799 1.00 74.19 90 PRO A C 1
ATOM 745 O O . PRO A 1 90 ? -3.679 -1.319 24.197 1.00 74.19 90 PRO A O 1
ATOM 748 N N . ILE A 1 91 ? -5.234 0.303 23.973 1.00 76.56 91 ILE A N 1
ATOM 749 C CA . ILE A 1 91 ? -6.310 -0.367 24.707 1.00 76.56 91 ILE A CA 1
ATOM 750 C C . ILE A 1 91 ? -7.605 -0.246 23.901 1.00 76.56 91 ILE A C 1
ATOM 752 O O . ILE A 1 91 ? -8.029 0.851 23.527 1.00 76.56 91 ILE A O 1
ATOM 756 N N . LEU A 1 92 ? -8.217 -1.395 23.625 1.00 82.94 92 LEU A N 1
ATOM 757 C CA . LEU A 1 92 ? -9.572 -1.511 23.090 1.00 82.94 92 LEU A CA 1
ATOM 758 C C . LEU A 1 92 ? -10.517 -2.014 24.186 1.00 82.94 92 LEU A C 1
ATOM 760 O O . LEU A 1 92 ? -10.074 -2.476 25.237 1.00 82.94 92 LEU A O 1
ATOM 764 N N . ASN A 1 93 ? -11.823 -1.963 23.916 1.00 80.38 93 ASN A N 1
ATOM 765 C CA . ASN A 1 93 ? -12.876 -2.319 24.873 1.00 80.38 93 ASN A CA 1
ATOM 766 C C . ASN A 1 93 ? -12.733 -3.745 25.429 1.00 80.38 93 ASN A C 1
ATOM 768 O O . ASN A 1 93 ? -13.222 -4.044 26.516 1.00 80.38 93 ASN A O 1
ATOM 772 N N . THR A 1 94 ? -12.066 -4.644 24.697 1.00 83.88 94 THR A N 1
ATOM 773 C CA . THR A 1 94 ? -11.773 -6.000 25.167 1.00 83.88 94 THR A CA 1
ATOM 774 C C . THR A 1 94 ? -10.310 -6.404 25.010 1.00 83.88 94 THR A C 1
ATOM 776 O O . THR A 1 94 ? -9.594 -5.990 24.092 1.00 83.88 94 THR A O 1
ATOM 779 N N . ARG A 1 95 ? -9.880 -7.343 25.865 1.00 84.12 95 ARG A N 1
ATOM 780 C CA . ARG A 1 95 ? -8.557 -7.984 25.782 1.00 84.12 95 ARG A CA 1
ATOM 781 C C . ARG A 1 95 ? -8.346 -8.719 24.451 1.00 84.12 95 ARG A C 1
ATOM 783 O O . ARG A 1 95 ? -7.244 -8.695 23.908 1.00 84.12 95 ARG A O 1
ATOM 790 N N . ARG A 1 96 ? -9.396 -9.348 23.905 1.00 85.25 96 ARG A N 1
ATOM 791 C CA . ARG A 1 96 ? -9.343 -10.055 22.612 1.00 85.25 96 ARG A CA 1
ATOM 792 C C . ARG A 1 96 ? -9.117 -9.089 21.452 1.00 85.25 96 ARG A C 1
ATOM 794 O O . ARG A 1 96 ? -8.233 -9.340 20.640 1.00 85.25 96 ARG A O 1
ATOM 801 N N . GLU A 1 97 ? -9.871 -7.995 21.391 1.00 84.50 97 GLU A N 1
ATOM 802 C CA . GLU A 1 97 ? -9.691 -6.959 20.366 1.00 84.50 97 GLU A CA 1
ATOM 803 C C . GLU A 1 97 ? -8.311 -6.317 20.476 1.00 84.50 97 GLU A C 1
ATOM 805 O O . GLU A 1 97 ? -7.631 -6.171 19.468 1.00 84.50 97 GLU A O 1
ATOM 810 N N . THR A 1 98 ? -7.842 -6.040 21.695 1.00 86.44 98 THR A N 1
ATOM 811 C CA . THR A 1 98 ? -6.491 -5.506 21.929 1.00 86.44 98 THR A CA 1
ATOM 812 C C . THR A 1 98 ? -5.410 -6.452 21.394 1.00 86.44 98 THR A C 1
ATOM 814 O O . THR A 1 98 ? -4.470 -6.008 20.735 1.00 86.44 98 THR A O 1
ATOM 817 N N . ARG A 1 99 ? -5.549 -7.769 21.610 1.00 87.00 99 ARG A N 1
ATOM 818 C CA . ARG A 1 99 ? -4.625 -8.771 21.050 1.00 87.00 99 ARG A CA 1
ATOM 819 C C . ARG A 1 99 ? -4.667 -8.790 19.521 1.00 87.00 99 ARG A C 1
ATOM 821 O O . ARG A 1 99 ? -3.612 -8.797 18.897 1.00 87.00 99 ARG A O 1
ATOM 828 N N . LEU A 1 100 ? -5.859 -8.792 18.923 1.00 88.62 100 LEU A N 1
ATOM 829 C CA . LEU A 1 100 ? -6.014 -8.760 17.464 1.00 88.62 100 LEU A CA 1
ATOM 830 C C . LEU A 1 100 ? -5.428 -7.482 16.856 1.00 88.62 100 LEU A C 1
ATOM 832 O O . LEU A 1 100 ? -4.792 -7.550 15.811 1.00 88.62 100 LEU A O 1
ATOM 836 N N . ASN A 1 101 ? -5.584 -6.350 17.540 1.00 89.56 101 ASN A N 1
ATOM 837 C CA . ASN A 1 101 ? -5.048 -5.061 17.128 1.00 89.56 101 ASN A CA 1
ATOM 838 C C . ASN A 1 101 ? -3.515 -5.036 17.143 1.00 89.56 101 ASN A C 1
ATOM 840 O O . ASN A 1 101 ? -2.905 -4.626 16.163 1.00 89.56 101 ASN A O 1
ATOM 844 N N . ARG A 1 102 ? -2.884 -5.588 18.187 1.00 90.12 102 ARG A N 1
ATOM 845 C CA . ARG A 1 102 ? -1.420 -5.758 18.225 1.00 90.12 102 ARG A CA 1
ATOM 846 C C . ARG A 1 102 ? -0.915 -6.689 17.125 1.00 90.12 102 ARG A C 1
ATOM 848 O O . ARG A 1 102 ? 0.078 -6.393 16.476 1.00 90.12 102 ARG A O 1
ATOM 855 N N . ILE A 1 103 ? -1.622 -7.794 16.882 1.00 91.19 103 ILE A N 1
ATOM 856 C CA . ILE A 1 103 ? -1.292 -8.719 15.790 1.00 91.19 103 ILE A CA 1
ATOM 857 C C . ILE A 1 103 ? -1.398 -8.010 14.434 1.00 91.19 103 ILE A C 1
ATOM 859 O O . ILE A 1 103 ? -0.533 -8.207 13.588 1.00 91.19 103 ILE A O 1
ATOM 863 N N . ALA A 1 104 ? -2.435 -7.198 14.212 1.00 91.12 104 ALA A N 1
ATOM 864 C CA . ALA A 1 104 ? -2.589 -6.418 12.987 1.00 91.12 104 ALA A CA 1
ATOM 865 C C . ALA A 1 104 ? -1.450 -5.403 12.817 1.00 91.12 104 ALA A C 1
ATOM 867 O O . ALA A 1 104 ? -0.833 -5.356 11.758 1.00 91.12 104 ALA A O 1
ATOM 868 N N . GLN A 1 105 ? -1.113 -4.675 13.883 1.00 92.00 105 GLN A N 1
ATOM 869 C CA . GLN A 1 105 ? -0.025 -3.701 13.901 1.00 92.00 105 GLN A CA 1
ATOM 870 C C . GLN A 1 105 ? 1.322 -4.333 13.524 1.00 92.00 105 GLN A C 1
ATOM 872 O O . GLN A 1 105 ? 1.994 -3.862 12.606 1.00 92.00 105 GLN A O 1
ATOM 877 N N . THR A 1 106 ? 1.705 -5.428 14.190 1.00 92.06 106 THR A N 1
ATOM 878 C CA . THR A 1 106 ? 2.965 -6.130 13.903 1.00 92.06 106 THR A CA 1
ATOM 879 C C . THR A 1 106 ? 2.966 -6.742 12.505 1.00 92.06 106 THR A C 1
ATOM 881 O O . THR A 1 106 ? 3.963 -6.622 11.800 1.00 92.06 106 THR A O 1
ATOM 884 N N . ASN A 1 107 ? 1.859 -7.355 12.068 1.00 92.44 107 ASN A N 1
ATOM 885 C CA . ASN A 1 107 ? 1.790 -7.962 10.735 1.00 92.44 107 ASN A CA 1
ATOM 886 C C . ASN A 1 107 ? 1.880 -6.934 9.609 1.00 92.44 107 ASN A C 1
ATOM 888 O O . ASN A 1 107 ? 2.449 -7.252 8.570 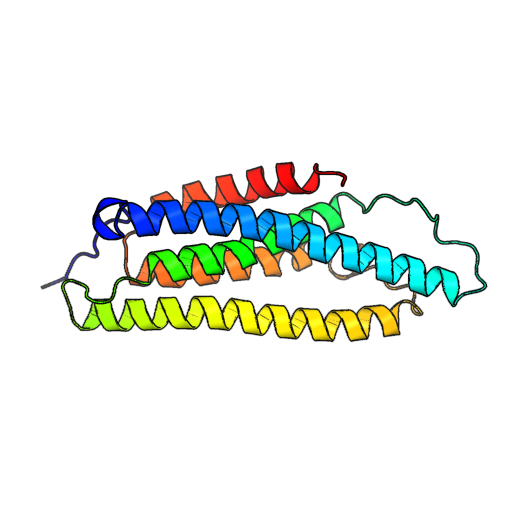1.00 92.44 107 ASN A O 1
ATOM 892 N N . SER A 1 108 ? 1.365 -5.722 9.821 1.00 91.31 108 SER A N 1
ATOM 893 C CA . SER A 1 108 ? 1.455 -4.630 8.851 1.00 91.31 108 SER A CA 1
ATOM 894 C C . SER A 1 108 ? 2.906 -4.204 8.597 1.00 91.31 108 SER A C 1
ATOM 896 O O . SER A 1 108 ? 3.329 -4.038 7.457 1.00 91.31 108 SER A O 1
ATOM 898 N N . LEU A 1 109 ? 3.718 -4.091 9.654 1.00 91.81 109 LEU A N 1
ATOM 899 C CA . LEU A 1 109 ? 5.151 -3.820 9.493 1.00 91.81 109 LEU A CA 1
ATOM 900 C C . LEU A 1 109 ? 5.919 -5.035 8.975 1.00 91.81 109 LEU A C 1
ATOM 902 O O . LEU A 1 109 ? 6.840 -4.880 8.179 1.00 91.81 109 LEU A O 1
ATOM 906 N N . PHE A 1 110 ? 5.539 -6.237 9.408 1.00 92.56 110 PHE A N 1
ATOM 907 C CA . PHE A 1 110 ? 6.185 -7.467 8.967 1.00 92.56 110 PHE A CA 1
ATOM 908 C C . PHE A 1 110 ? 6.025 -7.678 7.461 1.00 92.56 110 PHE A C 1
ATOM 910 O O . PHE A 1 110 ? 7.016 -7.951 6.791 1.00 92.56 110 PHE A O 1
ATOM 917 N N . ILE A 1 111 ? 4.812 -7.508 6.919 1.00 90.94 111 ILE A N 1
ATOM 918 C CA . ILE A 1 111 ? 4.575 -7.669 5.481 1.00 90.94 111 ILE A CA 1
ATOM 919 C C . ILE A 1 111 ? 5.362 -6.624 4.689 1.00 90.94 111 ILE A C 1
ATOM 921 O O . ILE A 1 111 ? 6.063 -6.989 3.750 1.00 90.94 111 ILE A O 1
ATOM 925 N N . PHE A 1 112 ? 5.351 -5.360 5.130 1.00 92.00 112 PHE A N 1
ATOM 926 C CA . PHE A 1 112 ? 6.163 -4.300 4.534 1.00 92.00 112 PHE A CA 1
ATOM 927 C C . PHE A 1 112 ? 7.653 -4.675 4.501 1.00 92.00 112 PHE A C 1
ATOM 929 O O . PHE A 1 112 ? 8.265 -4.651 3.435 1.00 92.00 112 PHE A O 1
ATOM 936 N N . ALA A 1 113 ? 8.225 -5.068 5.642 1.00 90.50 113 ALA A N 1
ATOM 937 C CA . ALA A 1 113 ? 9.641 -5.407 5.750 1.00 90.50 113 ALA A CA 1
ATOM 938 C C . ALA A 1 113 ? 10.013 -6.641 4.916 1.00 90.50 113 ALA A C 1
ATOM 940 O O . ALA A 1 113 ? 11.046 -6.639 4.248 1.00 90.50 113 ALA A O 1
ATOM 941 N N . LEU A 1 114 ? 9.164 -7.673 4.922 1.00 91.06 114 LEU A N 1
ATOM 942 C CA . LEU A 1 114 ? 9.367 -8.893 4.144 1.00 91.06 114 LEU A CA 1
ATOM 943 C C . LEU A 1 114 ? 9.404 -8.583 2.649 1.00 91.06 114 LEU A C 1
ATOM 945 O O . LEU A 1 114 ? 10.331 -9.002 1.964 1.00 91.06 114 LEU A O 1
ATOM 949 N N . ILE A 1 115 ? 8.450 -7.795 2.156 1.00 90.12 115 ILE A N 1
ATOM 950 C CA . ILE A 1 115 ? 8.396 -7.415 0.743 1.00 90.12 115 ILE A CA 1
ATOM 951 C C . ILE A 1 115 ? 9.571 -6.518 0.377 1.00 90.12 115 ILE A C 1
ATOM 953 O O . ILE A 1 115 ? 10.181 -6.717 -0.669 1.00 90.12 115 ILE A O 1
ATOM 957 N N . PHE A 1 116 ? 9.920 -5.556 1.231 1.00 86.75 116 PHE A N 1
ATOM 958 C CA . PHE A 1 116 ? 11.055 -4.672 0.982 1.00 86.75 116 PHE A CA 1
ATOM 959 C C . PHE A 1 116 ? 12.375 -5.456 0.908 1.00 86.75 116 PHE A C 1
ATOM 961 O O . PHE A 1 116 ? 13.207 -5.192 0.041 1.00 86.75 116 PHE A O 1
ATOM 968 N N . LEU A 1 117 ? 12.541 -6.478 1.756 1.00 87.88 117 LEU A N 1
ATOM 969 C CA . LEU A 1 117 ? 13.672 -7.405 1.700 1.00 87.88 117 LEU A CA 1
ATOM 970 C C . LEU A 1 117 ? 13.641 -8.271 0.433 1.00 87.88 117 LEU A C 1
ATOM 972 O O . LEU A 1 117 ? 14.675 -8.460 -0.205 1.00 87.88 117 LEU A O 1
ATOM 976 N N . SER A 1 118 ? 12.475 -8.784 0.036 1.00 85.62 118 SER A N 1
ATOM 977 C CA . SER A 1 118 ? 12.338 -9.538 -1.214 1.00 85.62 118 SER A CA 1
ATOM 978 C C . SER A 1 118 ? 12.703 -8.682 -2.426 1.00 85.62 118 SER A C 1
ATOM 980 O O . SER A 1 118 ? 13.475 -9.128 -3.268 1.00 85.62 118 SER A O 1
ATOM 982 N N . VAL A 1 119 ? 12.220 -7.439 -2.493 1.00 82.94 119 VAL A N 1
ATOM 983 C CA . VAL A 1 119 ? 12.532 -6.514 -3.591 1.00 82.94 119 VAL A CA 1
ATOM 984 C C . VAL A 1 119 ? 14.009 -6.141 -3.604 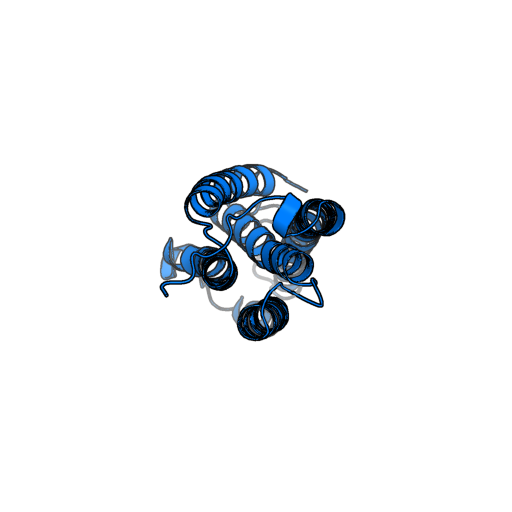1.00 82.94 119 VAL A C 1
ATOM 986 O O . VAL A 1 119 ? 14.603 -6.127 -4.675 1.00 82.94 119 VAL A O 1
ATOM 989 N N . SER A 1 120 ? 14.637 -5.895 -2.450 1.00 80.50 120 SER A N 1
ATOM 990 C CA . SER A 1 120 ? 16.071 -5.574 -2.415 1.00 80.50 120 SER A CA 1
ATOM 991 C C . SER A 1 120 ? 16.935 -6.721 -2.945 1.00 80.50 120 SER A C 1
ATOM 993 O O . SER A 1 120 ? 17.912 -6.478 -3.651 1.00 80.50 120 SER A O 1
ATOM 995 N N . ARG A 1 121 ? 16.545 -7.975 -2.684 1.00 77.00 121 ARG A N 1
ATOM 996 C CA . ARG A 1 121 ? 17.189 -9.155 -3.277 1.00 77.00 121 ARG A CA 1
ATOM 997 C C . ARG A 1 121 ? 16.891 -9.296 -4.763 1.00 77.00 121 ARG A C 1
ATOM 999 O O . ARG A 1 121 ? 17.812 -9.529 -5.536 1.00 77.00 121 ARG A O 1
ATOM 1006 N N . LEU A 1 122 ? 15.638 -9.124 -5.174 1.00 73.31 122 LEU A N 1
ATOM 1007 C CA . LEU A 1 122 ? 15.255 -9.197 -6.585 1.00 73.31 122 LEU A CA 1
ATOM 1008 C C . LEU A 1 122 ? 15.932 -8.111 -7.424 1.00 73.31 122 LEU A C 1
ATOM 1010 O O . LEU A 1 122 ? 16.283 -8.380 -8.560 1.00 73.31 122 LEU A O 1
ATOM 1014 N N . LEU A 1 123 ? 16.190 -6.930 -6.865 1.00 69.75 123 LEU A N 1
ATOM 1015 C CA . LEU A 1 123 ? 16.961 -5.872 -7.520 1.00 69.75 123 LEU A CA 1
ATOM 1016 C C . LEU A 1 123 ? 18.421 -6.268 -7.758 1.00 69.75 123 LEU A C 1
ATOM 1018 O O . LEU A 1 123 ? 18.960 -5.978 -8.821 1.00 69.75 123 LEU A O 1
ATOM 1022 N N . GLN A 1 124 ? 19.048 -6.973 -6.809 1.00 65.94 124 GLN A N 1
ATOM 1023 C CA . GLN A 1 124 ? 20.391 -7.535 -7.009 1.00 65.94 124 GLN A CA 1
ATOM 1024 C C . GLN A 1 124 ? 20.396 -8.553 -8.155 1.00 65.94 124 GLN A C 1
ATOM 1026 O O . GLN A 1 124 ? 21.310 -8.548 -8.975 1.00 65.94 124 GLN A O 1
ATOM 1031 N N . PHE A 1 125 ? 19.356 -9.388 -8.240 1.00 59.69 125 PHE A N 1
ATOM 1032 C CA . PHE A 1 125 ? 19.190 -10.323 -9.351 1.00 59.69 125 PHE A CA 1
ATOM 1033 C C . PHE A 1 125 ? 18.887 -9.610 -10.672 1.00 59.69 125 PHE A C 1
ATOM 1035 O O . PHE A 1 125 ? 19.496 -9.952 -11.673 1.00 59.69 125 PHE A O 1
ATOM 1042 N N . TYR A 1 126 ? 18.020 -8.596 -10.686 1.00 62.41 126 TYR A N 1
ATOM 1043 C CA . TYR A 1 126 ? 17.668 -7.831 -11.885 1.00 62.41 126 TYR A CA 1
ATOM 1044 C C . TYR A 1 126 ? 18.895 -7.168 -12.522 1.00 62.41 126 TYR A C 1
ATOM 1046 O O . TYR A 1 126 ? 19.100 -7.287 -13.724 1.00 62.41 126 TYR A O 1
ATOM 1054 N N . ILE A 1 127 ? 19.764 -6.554 -11.711 1.00 60.88 127 ILE A N 1
ATOM 1055 C CA . ILE A 1 127 ? 21.033 -5.980 -12.188 1.00 60.88 127 ILE A CA 1
ATOM 1056 C C . ILE A 1 127 ? 21.966 -7.074 -12.739 1.00 60.88 127 ILE A C 1
ATOM 1058 O O . ILE A 1 127 ? 22.668 -6.843 -13.716 1.00 60.88 127 ILE A O 1
ATOM 1062 N N . GLY A 1 128 ? 21.963 -8.273 -12.146 1.00 52.22 128 GLY A N 1
ATOM 1063 C CA . GLY A 1 128 ? 22.766 -9.406 -12.617 1.00 52.22 128 GLY A CA 1
ATOM 1064 C C . GLY A 1 128 ? 22.207 -10.141 -13.846 1.00 52.22 128 GLY A C 1
ATOM 1065 O O . GLY A 1 128 ? 22.979 -10.781 -14.552 1.00 52.22 128 GLY A O 1
ATOM 1066 N N . PHE A 1 129 ? 20.897 -10.066 -14.107 1.00 48.50 129 PHE A N 1
ATOM 1067 C CA . PHE A 1 129 ? 20.202 -10.792 -15.184 1.00 48.50 129 PHE A CA 1
ATOM 1068 C C . PHE A 1 129 ? 19.835 -9.936 -16.399 1.00 48.50 129 PHE A C 1
ATOM 1070 O O . PHE A 1 129 ? 19.387 -10.500 -17.390 1.00 48.50 129 PHE A O 1
ATOM 1077 N N . HIS A 1 130 ? 20.069 -8.619 -16.373 1.00 53.44 130 HIS A N 1
ATOM 1078 C CA . HIS A 1 130 ? 19.881 -7.730 -17.538 1.00 53.44 130 HIS A CA 1
ATOM 1079 C C . HIS A 1 130 ? 20.689 -8.178 -18.783 1.00 53.44 130 HIS A C 1
ATOM 1081 O O . HIS A 1 130 ? 20.426 -7.734 -19.889 1.00 53.44 130 HIS A O 1
ATOM 1087 N N . TYR A 1 131 ? 21.627 -9.120 -18.613 1.00 49.91 131 TYR A N 1
ATOM 1088 C CA . TYR A 1 131 ? 22.364 -9.822 -19.672 1.00 49.91 131 TYR A CA 1
ATOM 1089 C C . TYR A 1 131 ? 21.554 -10.874 -20.455 1.00 49.91 131 TYR A C 1
ATOM 1091 O O . TYR A 1 131 ? 22.068 -11.449 -21.415 1.00 49.91 131 TYR A O 1
ATOM 1099 N N . VAL A 1 132 ? 20.326 -11.184 -20.039 1.00 51.66 132 VAL A N 1
ATOM 1100 C CA . VAL A 1 132 ? 19.429 -12.119 -20.727 1.00 51.66 132 VAL A CA 1
ATOM 1101 C C . VAL A 1 132 ? 18.228 -11.313 -21.211 1.00 51.66 132 VAL A C 1
ATOM 1103 O O . VAL A 1 132 ? 17.632 -10.610 -20.399 1.00 51.66 132 VAL A O 1
ATOM 1106 N N . ASP A 1 133 ? 17.881 -11.406 -22.502 1.00 56.19 133 ASP A N 1
ATOM 1107 C CA . ASP A 1 133 ? 16.731 -10.740 -23.148 1.00 56.19 133 ASP A CA 1
ATOM 1108 C C . ASP A 1 133 ? 15.388 -11.196 -22.529 1.00 56.19 133 ASP A C 1
ATOM 1110 O O . ASP A 1 133 ? 14.615 -11.945 -23.124 1.00 56.19 133 ASP A O 1
ATOM 1114 N N . PHE A 1 134 ? 15.127 -10.796 -21.286 1.00 59.38 134 PHE A N 1
ATOM 1115 C CA . PHE A 1 134 ? 14.005 -11.241 -20.471 1.00 59.38 134 PHE A CA 1
ATOM 1116 C C . PHE A 1 134 ? 13.025 -10.086 -20.256 1.00 59.38 134 PHE A C 1
ATOM 1118 O O . PHE A 1 134 ? 13.228 -9.208 -19.412 1.00 59.38 134 PHE A O 1
ATOM 1125 N N . GLU A 1 135 ? 11.916 -10.092 -20.994 1.00 68.75 135 GLU A N 1
ATOM 1126 C CA . GLU A 1 135 ? 10.844 -9.117 -20.812 1.00 68.75 135 GLU A CA 1
ATOM 1127 C C . GLU A 1 135 ? 9.775 -9.636 -19.835 1.00 68.75 135 GLU A C 1
ATOM 1129 O O . GLU A 1 135 ? 8.875 -10.393 -20.197 1.00 68.75 135 GLU A O 1
ATOM 1134 N N . ILE A 1 136 ? 9.803 -9.153 -18.584 1.00 73.06 136 ILE A N 1
ATOM 1135 C CA . ILE A 1 136 ? 8.847 -9.536 -17.518 1.00 73.06 136 ILE A CA 1
ATOM 1136 C C . ILE A 1 136 ? 7.383 -9.399 -17.973 1.00 73.06 136 ILE A C 1
ATOM 1138 O O . ILE A 1 136 ? 6.512 -10.173 -17.566 1.00 73.06 136 ILE A O 1
ATOM 1142 N N . LYS A 1 137 ? 7.086 -8.390 -18.797 1.00 76.31 137 LYS A N 1
ATOM 1143 C CA . LYS A 1 137 ? 5.745 -8.164 -19.339 1.00 76.31 137 LYS A CA 1
ATOM 1144 C C . LYS A 1 137 ? 5.275 -9.317 -20.230 1.00 76.31 137 LYS A C 1
ATOM 1146 O O . LYS A 1 137 ? 4.098 -9.663 -20.145 1.00 76.31 137 LYS A O 1
ATOM 1151 N 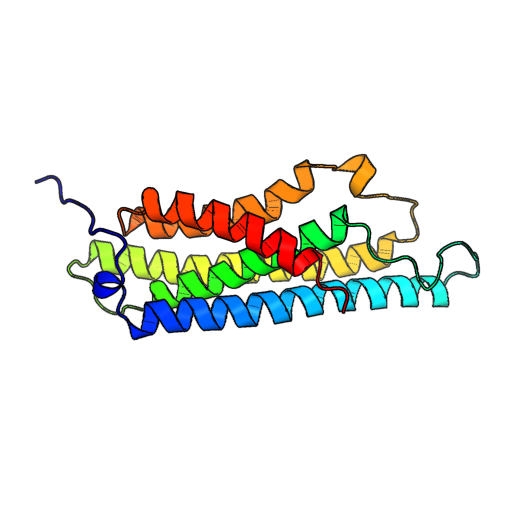N . GLU A 1 138 ? 6.143 -9.868 -21.071 1.00 78.44 138 GLU A N 1
ATOM 1152 C CA . G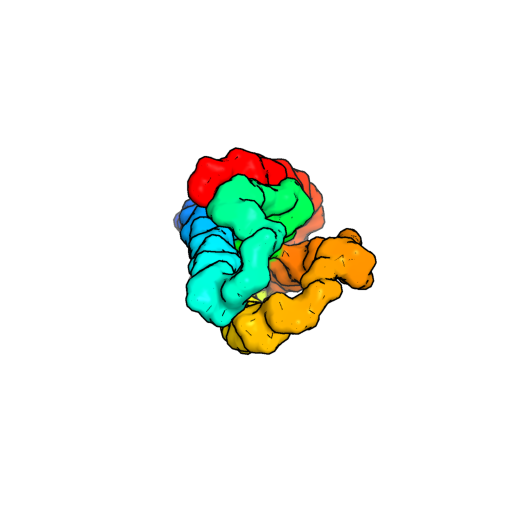LU A 1 138 ? 5.782 -10.949 -21.995 1.00 78.44 138 GLU A CA 1
ATOM 1153 C C . GLU A 1 138 ? 5.609 -12.276 -21.257 1.00 78.44 138 GLU A C 1
ATOM 1155 O O . GLU A 1 138 ? 4.678 -13.024 -21.549 1.00 78.44 138 GLU A O 1
ATOM 1160 N N . GLU A 1 139 ? 6.432 -12.524 -20.237 1.00 80.69 139 GLU A N 1
ATOM 1161 C CA . GLU A 1 139 ? 6.382 -13.782 -19.492 1.00 80.69 139 GLU A CA 1
ATOM 1162 C C . GLU A 1 139 ? 5.303 -13.831 -18.405 1.00 80.69 139 GLU A C 1
ATOM 1164 O O . GLU A 1 139 ? 4.629 -14.847 -18.226 1.00 80.69 139 GLU A O 1
ATOM 1169 N N . VAL A 1 140 ? 5.135 -12.743 -17.647 1.00 81.38 140 VAL A N 1
ATOM 1170 C CA . VAL A 1 140 ? 4.276 -12.725 -16.448 1.00 81.38 140 VAL A CA 1
ATOM 1171 C C . VAL A 1 140 ? 2.962 -11.985 -16.705 1.00 81.38 140 VAL A C 1
ATOM 1173 O O . VAL A 1 140 ? 1.932 -12.307 -16.104 1.00 81.38 140 VAL A O 1
ATOM 1176 N N . GLY A 1 141 ? 2.964 -10.999 -17.605 1.00 85.56 141 GLY A N 1
ATOM 1177 C CA . GLY A 1 141 ? 1.780 -10.222 -17.968 1.00 85.56 141 GLY A CA 1
ATOM 1178 C C . GLY A 1 141 ? 0.972 -9.740 -16.756 1.00 85.56 141 GLY A C 1
ATOM 1179 O O . GLY A 1 141 ? 1.503 -9.268 -15.753 1.00 85.56 141 GLY A O 1
ATOM 1180 N N . ILE A 1 142 ? -0.354 -9.888 -16.809 1.00 86.81 142 ILE A N 1
ATOM 1181 C CA . ILE A 1 142 ? -1.249 -9.376 -15.758 1.00 86.81 142 ILE A CA 1
ATOM 1182 C C . ILE A 1 142 ? -0.984 -9.987 -14.365 1.00 86.81 142 ILE A C 1
ATOM 1184 O O . ILE A 1 142 ? -1.329 -9.370 -13.356 1.00 86.81 142 ILE A O 1
ATOM 1188 N N . LEU A 1 143 ? -0.358 -11.172 -14.282 1.00 88.19 143 LEU A N 1
ATOM 1189 C CA . LEU A 1 143 ? -0.106 -11.861 -13.010 1.00 88.19 143 LEU A CA 1
ATOM 1190 C C . LEU A 1 143 ? 0.802 -11.048 -12.087 1.00 88.19 143 LEU A C 1
ATOM 1192 O O . LEU A 1 143 ? 0.675 -11.150 -10.867 1.00 88.19 143 LEU A O 1
ATOM 1196 N N . LEU A 1 144 ? 1.656 -10.183 -12.640 1.00 87.00 144 LEU A N 1
ATOM 1197 C CA . LEU A 1 144 ? 2.536 -9.327 -11.849 1.00 87.00 144 LEU A CA 1
ATOM 1198 C C . LEU A 1 144 ? 1.734 -8.389 -10.924 1.00 87.00 144 LEU A C 1
ATOM 1200 O O . LEU A 1 144 ? 2.124 -8.148 -9.780 1.00 87.00 144 LEU A O 1
ATOM 1204 N N . PHE A 1 145 ? 0.557 -7.932 -11.364 1.00 90.75 145 PHE A N 1
ATOM 1205 C CA . PHE A 1 145 ? -0.331 -7.072 -10.573 1.00 90.75 145 PHE A CA 1
ATOM 1206 C C . PHE A 1 145 ? -0.988 -7.784 -9.386 1.00 90.75 145 PHE A C 1
ATOM 1208 O O . PHE A 1 145 ? -1.513 -7.119 -8.490 1.00 90.75 145 PHE A O 1
ATOM 1215 N N . MET A 1 146 ? -0.919 -9.115 -9.309 1.00 93.06 146 MET A N 1
ATOM 1216 C CA . MET A 1 146 ? -1.391 -9.842 -8.130 1.00 93.06 146 MET A CA 1
ATOM 1217 C C . MET A 1 146 ? -0.578 -9.500 -6.884 1.00 93.06 146 MET A C 1
ATOM 1219 O O . MET A 1 146 ? -1.125 -9.543 -5.786 1.00 93.06 146 MET A O 1
ATOM 1223 N N . ILE A 1 147 ? 0.693 -9.111 -7.036 1.00 91.44 147 ILE A N 1
ATOM 1224 C CA . ILE A 1 147 ? 1.563 -8.744 -5.915 1.00 91.44 147 ILE A CA 1
ATOM 1225 C C . ILE A 1 147 ? 1.013 -7.518 -5.164 1.00 91.44 147 ILE A C 1
ATOM 1227 O O . ILE A 1 147 ? 0.673 -7.664 -3.990 1.00 91.44 147 ILE A O 1
ATOM 1231 N N . PRO A 1 148 ? 0.861 -6.324 -5.775 1.00 94.00 148 PRO A N 1
ATOM 1232 C CA . PRO A 1 148 ? 0.308 -5.166 -5.072 1.00 94.00 148 PRO A CA 1
ATOM 1233 C C . PRO A 1 148 ? -1.099 -5.432 -4.518 1.00 94.00 148 PRO A C 1
ATOM 1235 O O . PRO A 1 148 ? -1.381 -5.114 -3.362 1.00 94.00 148 PRO A O 1
ATOM 1238 N N . ILE A 1 149 ? -1.957 -6.110 -5.289 1.00 94.88 149 ILE A N 1
ATOM 1239 C CA . ILE A 1 149 ? -3.313 -6.468 -4.848 1.00 94.88 149 ILE A CA 1
ATOM 1240 C C . ILE A 1 149 ? -3.271 -7.351 -3.595 1.00 94.88 149 ILE A C 1
ATOM 1242 O O . ILE A 1 149 ? -4.020 -7.106 -2.648 1.00 94.88 149 ILE A O 1
ATOM 1246 N N . PHE A 1 150 ? -2.385 -8.348 -3.558 1.00 94.56 150 PHE A N 1
ATOM 1247 C CA . PHE A 1 150 ? -2.221 -9.236 -2.411 1.00 94.56 150 PHE A CA 1
ATOM 1248 C C . PHE A 1 150 ? -1.816 -8.461 -1.157 1.00 94.56 150 PHE A C 1
ATOM 1250 O O . PHE A 1 150 ? -2.421 -8.652 -0.105 1.00 94.56 150 PHE A O 1
ATOM 1257 N N . ILE A 1 151 ? -0.845 -7.553 -1.263 1.00 94.88 151 ILE A N 1
ATOM 1258 C CA . ILE A 1 151 ? -0.352 -6.744 -0.135 1.00 94.88 151 ILE A CA 1
ATOM 1259 C C . ILE A 1 151 ? -1.477 -5.870 0.425 1.00 94.88 151 ILE A C 1
ATOM 1261 O O . ILE A 1 151 ? -1.718 -5.824 1.636 1.00 94.88 151 ILE A O 1
ATOM 1265 N N . PHE A 1 152 ? -2.202 -5.199 -0.468 1.00 95.94 152 PHE A N 1
ATOM 1266 C CA . PHE A 1 152 ? -3.335 -4.360 -0.109 1.00 95.94 152 PHE A CA 1
ATOM 1267 C C . PHE A 1 152 ? -4.450 -5.168 0.572 1.00 95.94 152 PHE A C 1
ATOM 1269 O O . PHE A 1 152 ? -4.917 -4.809 1.659 1.00 95.94 152 PHE A O 1
ATOM 1276 N N . ALA A 1 153 ? -4.844 -6.295 -0.025 1.00 95.19 153 ALA A N 1
ATOM 1277 C CA . ALA A 1 153 ? -5.876 -7.175 0.513 1.00 95.19 153 ALA A CA 1
ATOM 1278 C C . ALA A 1 153 ? -5.460 -7.794 1.856 1.00 95.19 153 ALA A C 1
ATOM 1280 O O . ALA A 1 153 ? -6.273 -7.862 2.779 1.00 95.19 153 ALA A O 1
ATOM 1281 N N . TYR A 1 154 ? -4.193 -8.189 2.000 1.00 94.56 154 TYR A N 1
ATOM 1282 C CA . TYR A 1 154 ? -3.639 -8.741 3.235 1.00 94.56 154 TYR A CA 1
ATOM 1283 C C . TYR A 1 154 ? -3.829 -7.773 4.407 1.00 94.56 154 TYR A C 1
ATOM 1285 O O . TYR A 1 154 ? -4.370 -8.157 5.446 1.00 94.56 154 TYR A O 1
ATOM 1293 N N . ASN A 1 155 ? -3.495 -6.495 4.221 1.00 94.56 155 ASN A N 1
ATOM 1294 C CA . ASN A 1 155 ? -3.721 -5.459 5.229 1.00 94.56 155 ASN A CA 1
ATOM 1295 C C . ASN A 1 155 ? -5.214 -5.299 5.585 1.00 94.56 155 ASN A C 1
ATOM 1297 O O . ASN A 1 155 ? -5.584 -5.235 6.764 1.00 94.56 155 ASN A O 1
ATOM 1301 N N . TRP A 1 156 ? -6.102 -5.335 4.588 1.00 94.81 156 TRP A N 1
ATOM 1302 C CA . TRP A 1 156 ? -7.551 -5.275 4.809 1.00 94.81 156 TRP A CA 1
ATOM 1303 C C . TRP A 1 156 ? -8.134 -6.487 5.532 1.00 94.81 156 TRP A C 1
ATOM 1305 O O . TRP A 1 156 ? -9.101 -6.335 6.288 1.00 94.81 156 TRP A O 1
ATOM 1315 N N . VAL A 1 157 ? -7.549 -7.675 5.368 1.00 93.81 157 VAL A N 1
ATOM 1316 C CA . VAL A 1 157 ? -7.941 -8.866 6.136 1.00 93.81 157 VAL A CA 1
ATOM 1317 C C . VAL A 1 157 ? -7.736 -8.623 7.633 1.00 93.81 157 VAL A C 1
ATOM 1319 O O . VAL A 1 157 ? -8.596 -8.994 8.436 1.00 93.81 157 VAL A O 1
ATOM 1322 N N . TYR A 1 158 ? -6.652 -7.955 8.037 1.00 91.06 158 TYR A N 1
ATOM 1323 C CA . TYR A 1 158 ? -6.421 -7.624 9.447 1.00 91.06 158 TYR A CA 1
ATOM 1324 C C . TYR A 1 158 ? -7.362 -6.543 9.968 1.00 91.06 158 TYR A C 1
ATOM 1326 O O . TYR A 1 158 ? -7.912 -6.706 11.060 1.00 91.06 158 TYR A O 1
ATOM 1334 N N . ILE A 1 159 ? -7.632 -5.501 9.177 1.00 91.75 159 ILE A N 1
ATOM 1335 C CA . ILE A 1 159 ? -8.646 -4.498 9.534 1.00 91.75 159 ILE A CA 1
ATOM 1336 C C . ILE A 1 159 ? -10.010 -5.176 9.730 1.00 91.75 159 ILE A C 1
ATOM 1338 O O . ILE A 1 159 ? -10.671 -4.957 10.744 1.00 91.75 159 ILE A O 1
ATOM 1342 N N . SER A 1 160 ? -10.399 -6.067 8.816 1.00 90.94 160 SER A N 1
ATOM 1343 C CA . SER A 1 160 ? -11.688 -6.776 8.839 1.00 90.94 160 SER A CA 1
ATOM 1344 C C . SER A 1 160 ? -11.821 -7.774 9.994 1.00 90.94 160 SER A C 1
ATOM 1346 O O . SER A 1 160 ? -12.930 -8.161 10.383 1.00 90.94 160 SER A O 1
ATOM 1348 N N . LYS A 1 161 ? -10.702 -8.211 10.587 1.00 88.69 161 LYS A N 1
ATOM 1349 C CA . LYS A 1 161 ? -10.720 -9.007 11.824 1.00 88.69 161 LYS A CA 1
ATOM 1350 C C . LYS A 1 161 ? -11.178 -8.168 13.020 1.00 88.69 161 LYS A C 1
ATOM 1352 O O . LYS A 1 161 ? -11.868 -8.730 13.870 1.00 88.69 161 LYS A O 1
ATOM 1357 N N . ILE A 1 162 ? -10.866 -6.871 13.041 1.00 88.19 162 ILE A N 1
ATOM 1358 C CA . ILE A 1 162 ? -11.142 -5.943 14.150 1.00 88.19 162 ILE A CA 1
ATOM 1359 C C . ILE A 1 162 ? -12.465 -5.193 13.933 1.00 88.19 162 ILE A C 1
ATOM 1361 O O . ILE A 1 162 ? -13.303 -5.177 14.831 1.00 88.19 162 ILE A O 1
ATOM 1365 N N . TYR A 1 163 ? -12.681 -4.644 12.736 1.00 89.31 163 TYR A N 1
ATOM 1366 C CA . TYR A 1 163 ? -13.818 -3.785 12.399 1.00 89.31 163 TYR A CA 1
ATOM 1367 C C . TYR A 1 163 ? -14.707 -4.397 11.313 1.00 89.31 163 TYR A C 1
ATOM 1369 O O . TYR A 1 163 ? -14.273 -5.233 10.514 1.00 89.31 163 TYR A O 1
ATOM 1377 N N . LYS A 1 164 ? -15.957 -3.936 11.227 1.00 89.12 164 LYS A N 1
ATOM 1378 C CA . LYS A 1 164 ? -16.813 -4.167 10.059 1.00 89.12 164 LYS A CA 1
ATOM 1379 C C . LYS A 1 164 ? -16.402 -3.199 8.945 1.00 89.12 164 LYS A C 1
ATOM 1381 O O . LYS A 1 164 ? -16.776 -2.031 8.953 1.00 89.12 164 LYS A O 1
ATOM 1386 N N . ALA A 1 165 ? -15.600 -3.695 8.006 1.00 89.12 165 ALA A N 1
ATOM 1387 C CA . ALA A 1 165 ? -14.869 -2.869 7.041 1.00 89.12 165 ALA A CA 1
ATOM 1388 C C . ALA A 1 165 ? -15.304 -3.042 5.573 1.00 89.12 165 ALA A C 1
ATOM 1390 O O . ALA A 1 165 ? -14.705 -2.435 4.698 1.00 89.12 165 ALA A O 1
ATOM 1391 N N . THR A 1 166 ? -16.348 -3.824 5.271 1.00 89.12 166 THR A N 1
ATOM 1392 C CA . THR A 1 166 ? -16.717 -4.181 3.884 1.00 89.12 166 THR A CA 1
ATOM 1393 C C . THR A 1 166 ? -16.971 -2.968 2.985 1.00 89.12 166 THR A C 1
ATOM 1395 O O . THR A 1 166 ? -16.476 -2.925 1.865 1.00 89.12 166 THR A O 1
ATOM 1398 N N . LYS A 1 167 ? -17.706 -1.957 3.470 1.00 90.00 167 LYS A N 1
ATOM 1399 C CA . LYS A 1 167 ? -17.977 -0.734 2.693 1.00 90.00 167 LYS A CA 1
ATOM 1400 C C . LYS A 1 167 ? -16.694 0.065 2.448 1.00 90.00 167 LYS A C 1
ATOM 1402 O O . LYS A 1 167 ? -16.409 0.445 1.318 1.00 90.00 167 LYS A O 1
ATOM 1407 N N . SER A 1 168 ? -15.903 0.263 3.500 1.00 92.50 168 SER A N 1
ATOM 1408 C CA . SER A 1 168 ? -14.635 0.996 3.448 1.00 92.50 168 SER A CA 1
ATOM 1409 C C . SER A 1 168 ? -13.614 0.309 2.544 1.00 92.50 168 SER A C 1
ATOM 1411 O O . SER A 1 168 ? -12.920 0.983 1.794 1.00 92.50 168 SER A O 1
ATOM 1413 N N . PHE A 1 169 ? -13.584 -1.025 2.551 1.00 93.12 169 PHE A N 1
ATOM 1414 C CA . PHE A 1 169 ? -12.770 -1.829 1.650 1.00 93.12 169 PHE A CA 1
ATOM 1415 C C . PHE A 1 169 ? -13.128 -1.562 0.184 1.00 93.12 169 PHE A C 1
ATOM 1417 O O . PHE A 1 169 ? -12.247 -1.207 -0.595 1.00 93.12 169 PHE A O 1
ATOM 1424 N N . MET A 1 170 ? -14.413 -1.627 -0.182 1.00 92.94 170 MET A N 1
ATOM 1425 C CA . MET A 1 170 ? -14.854 -1.365 -1.560 1.00 92.94 170 MET A CA 1
ATOM 1426 C C . MET A 1 170 ? -14.488 0.048 -2.031 1.00 92.94 170 MET A C 1
ATOM 1428 O O . MET A 1 170 ? -13.965 0.216 -3.130 1.00 92.94 170 MET A O 1
ATOM 1432 N N . ILE A 1 171 ? -14.700 1.056 -1.178 1.00 93.44 171 ILE A N 1
ATOM 1433 C CA . ILE A 1 171 ? -14.312 2.444 -1.476 1.00 93.44 171 ILE A CA 1
ATOM 1434 C C . ILE A 1 171 ? -12.792 2.543 -1.655 1.00 93.44 171 ILE A C 1
ATOM 1436 O O . ILE A 1 171 ? -12.310 3.171 -2.595 1.00 93.44 171 ILE A O 1
ATOM 1440 N N . SER A 1 172 ? -12.026 1.889 -0.784 1.00 93.75 172 SER A N 1
ATOM 1441 C CA . SER A 1 172 ? -10.567 1.937 -0.836 1.00 93.75 172 SER A CA 1
ATOM 1442 C C . SER A 1 172 ? -9.971 1.235 -2.056 1.00 93.75 172 SER A C 1
ATOM 1444 O O . SER A 1 172 ? -8.936 1.686 -2.527 1.00 93.75 172 SER A O 1
ATOM 1446 N N . ILE A 1 173 ? -10.613 0.196 -2.608 1.00 94.44 173 ILE A N 1
ATOM 1447 C CA . ILE A 1 173 ? -10.191 -0.418 -3.880 1.00 94.44 173 ILE A CA 1
ATOM 1448 C C . ILE A 1 173 ? -10.291 0.605 -5.011 1.00 94.44 173 ILE A C 1
ATOM 1450 O O . ILE A 1 173 ? -9.377 0.734 -5.822 1.00 94.44 173 ILE A O 1
ATOM 1454 N N . LEU A 1 174 ? -11.394 1.352 -5.063 1.00 94.81 174 LEU A N 1
ATOM 1455 C CA . LEU A 1 174 ? -11.596 2.362 -6.095 1.00 94.81 174 LEU A CA 1
ATOM 1456 C C . LEU A 1 174 ? -10.559 3.487 -5.966 1.00 94.81 174 LEU A C 1
ATOM 1458 O O . LEU A 1 174 ? -9.945 3.871 -6.959 1.00 94.81 174 LEU A O 1
ATOM 1462 N N . ILE A 1 175 ? -10.291 3.943 -4.737 1.00 94.62 175 ILE A N 1
ATOM 1463 C CA . ILE A 1 175 ? -9.215 4.907 -4.459 1.00 94.62 175 ILE A CA 1
ATOM 1464 C C . ILE A 1 175 ? -7.854 4.334 -4.866 1.00 94.62 175 ILE A C 1
ATOM 1466 O O . ILE A 1 175 ? -7.072 5.037 -5.493 1.00 94.62 175 ILE A O 1
ATOM 1470 N N . PHE A 1 176 ? -7.576 3.068 -4.553 1.00 95.81 176 PHE A N 1
ATOM 1471 C CA . PHE A 1 176 ? -6.324 2.388 -4.879 1.00 95.81 176 PHE A CA 1
ATOM 1472 C C . PHE A 1 176 ? -6.048 2.379 -6.387 1.00 95.81 176 PHE A C 1
ATOM 1474 O O . PHE A 1 176 ? -4.955 2.752 -6.812 1.00 95.81 176 PHE A O 1
ATOM 1481 N N . VAL A 1 177 ? -7.051 2.035 -7.200 1.00 94.62 177 VAL A N 1
ATOM 1482 C CA . VAL A 1 177 ? -6.921 2.012 -8.665 1.00 94.62 177 VAL A CA 1
ATOM 1483 C C . VAL A 1 177 ? -6.786 3.424 -9.236 1.00 94.62 177 VAL A C 1
ATOM 1485 O O . VAL A 1 177 ? -5.862 3.677 -10.006 1.00 94.62 177 VAL A O 1
ATOM 1488 N N . ILE A 1 178 ? -7.661 4.360 -8.845 1.00 95.56 178 ILE A N 1
ATOM 1489 C CA . ILE A 1 178 ? -7.618 5.743 -9.353 1.00 95.56 178 ILE A CA 1
ATOM 1490 C C . ILE A 1 178 ? -6.302 6.415 -8.970 1.00 95.56 178 ILE A C 1
ATOM 1492 O O . ILE A 1 178 ? -5.658 7.042 -9.809 1.00 95.56 178 ILE A O 1
ATOM 1496 N N . TYR A 1 179 ? -5.875 6.264 -7.718 1.00 95.06 179 TYR A N 1
ATOM 1497 C CA . TYR A 1 179 ? -4.627 6.849 -7.257 1.00 95.06 179 TYR A CA 1
ATOM 1498 C C . TYR A 1 179 ? -3.420 6.207 -7.946 1.00 95.06 179 TYR A C 1
ATOM 1500 O O . TYR A 1 179 ? -2.501 6.924 -8.330 1.00 95.06 179 TYR A O 1
ATOM 1508 N N . GLY A 1 180 ? -3.457 4.896 -8.203 1.00 93.88 180 GLY A N 1
ATOM 1509 C CA . GLY A 1 180 ? -2.453 4.216 -9.020 1.00 93.88 180 GLY A CA 1
ATOM 1510 C C . GLY A 1 180 ? -2.357 4.782 -10.436 1.00 93.88 180 GLY A C 1
ATOM 1511 O O . GLY A 1 180 ? -1.254 5.014 -10.921 1.00 93.88 180 GLY A O 1
ATOM 1512 N N . LEU A 1 181 ? -3.494 5.074 -11.078 1.00 93.81 181 LEU A N 1
ATOM 1513 C CA . LEU A 1 181 ? -3.520 5.694 -12.407 1.00 93.81 181 LEU A CA 1
ATOM 1514 C C . LEU A 1 181 ? -2.910 7.098 -12.380 1.00 93.81 181 LEU A C 1
ATOM 1516 O O . LEU A 1 181 ? -2.050 7.402 -13.206 1.00 93.81 181 LEU A O 1
ATOM 1520 N N . VAL A 1 182 ? -3.299 7.926 -11.407 1.00 93.50 182 VAL A N 1
ATOM 1521 C CA . VAL A 1 182 ? -2.744 9.278 -11.237 1.00 93.50 182 VAL A CA 1
ATOM 1522 C C . VAL A 1 182 ? -1.235 9.213 -11.024 1.00 93.50 182 VAL A C 1
ATOM 1524 O O . VAL A 1 182 ? -0.491 9.892 -11.727 1.00 93.50 182 VAL A O 1
ATOM 1527 N N . LEU A 1 183 ? -0.782 8.360 -10.102 1.00 91.31 183 LEU A N 1
ATOM 1528 C CA . LEU A 1 183 ? 0.624 8.220 -9.742 1.00 91.31 183 LEU A CA 1
ATOM 1529 C C . LEU A 1 183 ? 1.464 7.679 -10.910 1.00 91.31 183 LEU A C 1
ATOM 1531 O O . LEU A 1 183 ? 2.573 8.156 -11.131 1.00 91.31 183 LEU A O 1
ATOM 1535 N N . SER A 1 184 ? 0.897 6.789 -11.729 1.00 89.25 184 SER A N 1
ATOM 1536 C CA . SER A 1 184 ? 1.552 6.278 -12.941 1.00 89.25 184 SER A CA 1
ATOM 1537 C C . SER A 1 184 ? 1.713 7.335 -14.035 1.00 89.25 184 SER A C 1
ATOM 1539 O O . SER A 1 184 ? 2.603 7.232 -14.881 1.00 89.25 184 SER A O 1
ATOM 1541 N N . GLY A 1 185 ? 0.853 8.359 -14.018 1.00 83.44 185 GLY A N 1
ATOM 1542 C CA . GLY A 1 185 ? 0.927 9.513 -14.907 1.00 83.44 185 GLY A CA 1
ATOM 1543 C C . GLY A 1 185 ? 1.964 10.548 -14.473 1.00 83.44 185 GLY A C 1
ATOM 1544 O O . GLY A 1 185 ? 2.333 11.400 -15.287 1.00 83.44 185 GLY A O 1
ATOM 1545 N N . ILE A 1 186 ? 2.458 10.477 -13.229 1.00 79.19 186 ILE A N 1
ATOM 1546 C CA . ILE A 1 186 ? 3.516 11.358 -12.733 1.00 79.19 186 ILE A CA 1
ATOM 1547 C C . ILE A 1 186 ? 4.833 10.931 -13.380 1.00 79.19 186 ILE A C 1
ATOM 1549 O O . ILE A 1 186 ? 5.540 10.037 -12.923 1.00 79.19 186 ILE A O 1
ATOM 1553 N N . LYS A 1 187 ? 5.138 11.592 -14.495 1.00 59.53 187 LYS A N 1
ATOM 1554 C CA . LYS A 1 187 ? 6.423 11.524 -15.186 1.00 59.53 187 LYS A CA 1
ATOM 1555 C C . LYS A 1 187 ? 7.385 12.490 -14.491 1.00 59.53 187 LYS A C 1
ATOM 1557 O O . LYS A 1 187 ? 7.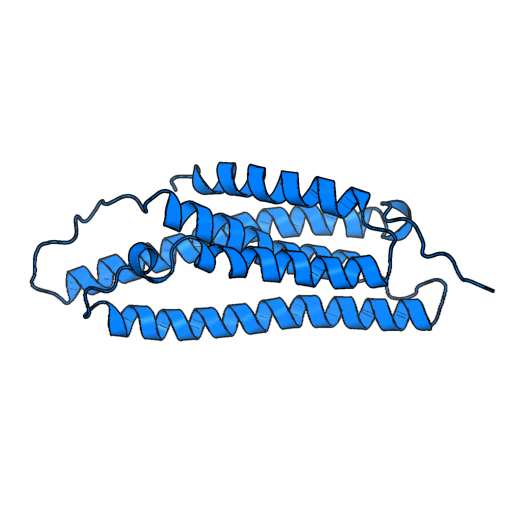509 13.632 -14.924 1.00 59.53 187 LYS A O 1
ATOM 1562 N N . MET A 1 188 ? 8.007 12.053 -13.400 1.00 47.47 188 MET A N 1
ATOM 1563 C CA . MET A 1 188 ? 9.178 12.717 -12.805 1.00 47.47 188 MET A CA 1
ATOM 1564 C C . MET A 1 188 ? 10.396 11.844 -13.000 1.00 47.47 188 MET A C 1
ATOM 1566 O O . MET A 1 188 ? 10.300 10.638 -12.706 1.00 47.47 188 MET A O 1
#